Protein AF-A0A426UCF8-F1 (afdb_monomer_lite)

Sequence (235 aa):
MYRLAIMLLLLTLAACGGQTPTASSLSAANLPTVGELLLAGPSLGQVATVGYLFIDEHGAVLTDALHMRDPPQPLDDLGLWLGDAPTLSNSTAIERSGATQYVIVEARGRLEGPGNFGPAGRYRYRLVDAELFSRVPQTTTIAQLVAEPEAYEGHAIRVRGELMSNADSALLIERIGAGGVPANNARQLKFATPPRDAATIPGMQSSADGRVMYGSVEVVGLWRDGRLYPLALIF

Organism: NCBI:txid2491704

Secondary structure (DSSP, 8-state):
---------------------------GGGPPBHHHHHHT-PPSEEEEEEEEEEEETTEEEEES-EE-SSS-EESSS-EEEEES-----TT---EEETTEEEEEEEEEEEEE-SS-BSGGG-BSEEEEEEEEEE-PPEEE-HHHHHH-GGGGTT-EEEEEEEEEE-SS-EEEES-EETTTEEPTT--EEEESS--TTGGGSTT-EE-TTS--EEEEEEEEEEEETTEEEEEEEE-

Radius of gyration: 24.22 Å; chains: 1; bounding box: 42×83×76 Å

Structure (mmCIF, N/CA/C/O backbone):
data_AF-A0A426UCF8-F1
#
_entry.id   AF-A0A426UCF8-F1
#
loop_
_atom_site.group_PDB
_atom_site.id
_atom_site.type_symbol
_atom_site.label_atom_id
_atom_site.label_alt_id
_atom_site.label_comp_id
_atom_site.label_asym_id
_atom_site.label_entity_id
_atom_site.label_seq_id
_atom_site.pdbx_PDB_ins_code
_atom_site.Cartn_x
_atom_site.Cartn_y
_atom_site.Cartn_z
_atom_site.occupancy
_atom_site.B_iso_or_equiv
_atom_site.auth_seq_id
_atom_site.auth_comp_id
_atom_site.auth_asym_id
_atom_site.auth_atom_id
_atom_site.pdbx_PDB_model_num
ATOM 1 N N . MET A 1 1 ? 20.635 61.943 58.102 1.00 46.44 1 MET A N 1
ATOM 2 C CA . MET A 1 1 ? 21.432 61.592 56.903 1.00 46.44 1 MET A CA 1
ATOM 3 C C . MET A 1 1 ? 21.677 60.088 56.999 1.00 46.44 1 MET A C 1
ATOM 5 O O . MET A 1 1 ? 22.377 59.706 57.913 1.00 46.44 1 MET A O 1
ATOM 9 N N . TYR A 1 2 ? 21.043 59.148 56.302 1.00 41.72 2 TYR A N 1
ATOM 10 C CA . TYR A 1 2 ? 20.428 59.098 54.979 1.00 41.72 2 TYR A CA 1
ATOM 11 C C . TYR A 1 2 ? 19.124 58.273 55.040 1.00 41.72 2 TYR A C 1
ATOM 13 O O . TYR A 1 2 ? 19.146 57.069 55.268 1.00 41.72 2 TYR A O 1
ATOM 21 N N . ARG A 1 3 ? 17.986 58.938 54.814 1.00 45.53 3 ARG A N 1
ATOM 22 C CA . ARG A 1 3 ? 16.795 58.349 54.191 1.00 45.53 3 ARG A CA 1
ATOM 23 C C . ARG A 1 3 ? 16.992 58.546 52.686 1.00 45.53 3 ARG A C 1
ATOM 25 O O . ARG A 1 3 ? 16.770 59.666 52.253 1.00 45.53 3 ARG A O 1
ATOM 32 N N . LEU A 1 4 ? 17.480 57.556 51.937 1.00 50.91 4 LEU A N 1
ATOM 33 C CA . LEU A 1 4 ? 17.346 57.437 50.469 1.00 50.91 4 LEU A CA 1
ATOM 34 C C . LEU A 1 4 ? 18.185 56.238 49.987 1.00 50.91 4 LEU A C 1
ATOM 36 O O . LEU A 1 4 ? 19.375 56.380 49.746 1.00 50.91 4 LEU A O 1
ATOM 40 N N . ALA A 1 5 ? 17.580 55.055 49.909 1.00 50.47 5 ALA A N 1
ATOM 41 C CA . ALA A 1 5 ? 17.962 53.968 48.991 1.00 50.47 5 ALA A CA 1
ATOM 42 C C . ALA A 1 5 ? 16.901 52.852 49.081 1.00 50.47 5 ALA A C 1
ATOM 44 O O . ALA A 1 5 ? 17.194 51.671 49.227 1.00 50.47 5 ALA A O 1
ATOM 45 N N . ILE A 1 6 ? 15.633 53.269 49.081 1.00 51.81 6 ILE A N 1
ATOM 46 C CA . ILE A 1 6 ? 14.477 52.431 48.765 1.00 51.81 6 ILE A CA 1
ATOM 47 C C . ILE A 1 6 ? 14.309 52.509 47.241 1.00 51.81 6 ILE A C 1
ATOM 49 O O . ILE A 1 6 ? 14.510 53.580 46.674 1.00 51.81 6 ILE A O 1
ATOM 53 N N . MET A 1 7 ? 13.881 51.406 46.621 1.00 45.53 7 MET A N 1
ATOM 54 C CA . MET A 1 7 ? 13.392 51.310 45.234 1.00 45.53 7 MET A CA 1
ATOM 55 C C . MET A 1 7 ? 14.431 51.422 44.111 1.00 45.53 7 MET A C 1
ATOM 57 O O . MET A 1 7 ? 14.471 52.423 43.408 1.00 45.53 7 MET A O 1
ATOM 61 N N . LEU A 1 8 ? 15.154 50.331 43.834 1.00 47.88 8 LEU A N 1
ATOM 62 C CA . LEU A 1 8 ? 15.368 49.900 42.440 1.00 47.88 8 LEU A CA 1
ATOM 63 C C . LEU A 1 8 ? 15.809 48.425 42.350 1.00 47.88 8 LEU A C 1
ATOM 65 O O . LEU A 1 8 ? 16.836 48.098 41.770 1.00 47.88 8 LEU A O 1
ATOM 69 N N . LEU A 1 9 ? 15.046 47.514 42.959 1.00 45.06 9 LEU A N 1
ATOM 70 C CA . LEU A 1 9 ? 15.209 46.073 42.714 1.00 45.06 9 LEU A CA 1
ATOM 71 C C . LEU A 1 9 ? 13.839 45.410 42.508 1.00 45.06 9 LEU A C 1
ATOM 73 O O . LEU A 1 9 ? 13.474 44.430 43.145 1.00 45.06 9 LEU A O 1
ATOM 77 N N . LEU A 1 10 ? 13.047 46.035 41.644 1.00 52.12 10 LEU A N 1
ATOM 78 C CA . LEU A 1 10 ? 11.809 45.527 41.067 1.00 52.12 10 LEU A CA 1
ATOM 79 C C . LEU A 1 10 ? 11.958 45.735 39.559 1.00 52.12 10 LEU A C 1
ATOM 81 O O . LEU A 1 10 ? 12.391 46.808 39.153 1.00 52.12 10 LEU A O 1
ATOM 85 N N . LEU A 1 11 ? 11.568 44.731 38.774 1.00 52.97 11 LEU A N 1
ATOM 86 C CA . LEU A 1 11 ? 11.663 44.631 37.309 1.00 52.97 11 LEU A CA 1
ATOM 87 C C . LEU A 1 11 ? 12.962 44.035 36.745 1.00 52.97 11 LEU A C 1
ATOM 89 O O . LEU A 1 11 ? 13.705 44.691 36.024 1.00 52.97 11 LEU A O 1
ATOM 93 N N . THR A 1 12 ? 13.126 42.722 36.892 1.00 53.66 12 THR A N 1
ATOM 94 C CA . THR A 1 12 ? 13.454 41.913 35.709 1.00 53.66 12 THR A CA 1
ATOM 95 C C . THR A 1 12 ? 12.427 40.796 35.581 1.00 53.66 12 THR A C 1
ATOM 97 O O . THR A 1 12 ? 12.096 40.084 36.525 1.00 53.66 12 THR A O 1
ATOM 100 N N . LEU A 1 13 ? 11.805 40.785 34.410 1.00 49.44 13 LEU A N 1
ATOM 101 C CA . LEU A 1 13 ? 10.558 40.127 34.091 1.00 49.44 13 LEU A CA 1
ATOM 102 C C . LEU A 1 13 ? 10.732 38.605 34.077 1.00 49.44 13 LEU A C 1
ATOM 104 O O . LEU A 1 13 ? 11.504 38.073 33.282 1.00 49.44 13 LEU A O 1
ATOM 108 N N . ALA A 1 14 ? 9.928 37.904 34.876 1.00 47.84 14 ALA A N 1
ATOM 109 C CA . ALA A 1 14 ? 9.570 36.518 34.612 1.00 47.84 14 ALA A CA 1
ATOM 110 C C . ALA A 1 14 ? 8.643 36.484 33.384 1.00 47.84 14 ALA A C 1
ATOM 112 O O . ALA A 1 14 ? 7.423 36.389 33.498 1.00 47.84 14 ALA A O 1
ATOM 113 N N . ALA A 1 15 ? 9.223 36.616 32.192 1.00 41.34 15 ALA A N 1
ATOM 114 C CA . ALA A 1 15 ? 8.550 36.259 30.954 1.00 41.34 15 ALA A CA 1
ATOM 115 C C . ALA A 1 15 ? 8.589 34.730 30.832 1.00 41.34 15 ALA A C 1
ATOM 117 O O . ALA A 1 15 ? 9.440 34.162 30.152 1.00 41.34 15 ALA A O 1
ATOM 118 N N . CYS A 1 16 ? 7.669 34.055 31.526 1.00 45.12 16 CYS A N 1
ATOM 119 C CA . CYS A 1 16 ? 7.288 32.690 31.185 1.00 45.12 16 CYS A CA 1
ATOM 120 C C . CYS A 1 16 ? 6.600 32.739 29.818 1.00 45.12 16 CYS A C 1
ATOM 122 O O . CYS A 1 16 ? 5.380 32.835 29.716 1.00 45.12 16 CYS A O 1
ATOM 124 N N . GLY A 1 17 ? 7.405 32.727 28.756 1.00 39.97 17 GLY A N 1
ATOM 125 C CA . GLY A 1 17 ? 6.940 32.389 27.425 1.00 39.97 17 GLY A CA 1
ATOM 126 C C . GLY A 1 17 ? 6.454 30.950 27.465 1.00 39.97 17 GLY A C 1
ATOM 127 O O . GLY A 1 17 ? 7.253 30.022 27.373 1.00 39.97 17 GLY A O 1
ATOM 128 N N . GLY A 1 18 ? 5.147 30.771 27.648 1.00 43.84 18 GLY A N 1
ATOM 129 C CA . GLY A 1 18 ? 4.475 29.525 27.325 1.00 43.84 18 GLY A CA 1
ATOM 130 C C . GLY A 1 18 ? 4.682 29.277 25.840 1.00 43.84 18 GLY A C 1
ATOM 131 O O . GLY A 1 18 ? 3.969 29.830 25.007 1.00 43.84 18 GLY A O 1
ATOM 132 N N . GLN A 1 19 ? 5.706 28.495 25.510 1.00 42.38 19 GLN A N 1
ATOM 133 C CA . GLN A 1 19 ? 5.825 27.866 24.208 1.00 42.38 19 GLN A CA 1
ATOM 134 C C . GLN A 1 19 ? 4.645 26.908 24.102 1.00 42.38 19 GLN A C 1
ATOM 136 O O . GLN A 1 19 ? 4.698 25.771 24.562 1.00 42.38 19 GLN A O 1
ATOM 141 N N . THR A 1 20 ? 3.543 27.403 23.544 1.00 48.31 20 THR A N 1
ATOM 142 C CA . THR A 1 20 ? 2.520 26.549 22.956 1.00 48.31 20 THR A CA 1
ATOM 143 C C . THR A 1 20 ? 3.270 25.626 22.001 1.00 48.31 20 THR A C 1
ATOM 145 O O . THR A 1 20 ? 3.932 26.149 21.099 1.00 48.31 20 THR A O 1
ATOM 148 N N . PRO A 1 21 ? 3.264 24.298 22.203 1.00 46.16 21 PRO A N 1
ATOM 149 C CA . PRO A 1 21 ? 3.897 23.401 21.259 1.00 46.16 21 PRO A CA 1
ATOM 150 C C . PRO A 1 21 ? 3.178 23.603 19.931 1.00 46.16 21 PRO A C 1
ATOM 152 O O . PRO A 1 21 ? 1.999 23.280 19.789 1.00 46.16 21 PRO A O 1
ATOM 155 N N . THR A 1 22 ? 3.868 24.220 18.977 1.00 39.59 22 THR A N 1
ATOM 156 C CA . THR A 1 22 ? 3.442 24.254 17.588 1.00 39.59 22 THR A CA 1
ATOM 157 C C . THR A 1 22 ? 3.300 22.799 17.184 1.00 39.59 22 THR A C 1
ATOM 159 O O . THR A 1 22 ? 4.290 22.066 17.143 1.00 39.59 22 THR A O 1
ATOM 162 N N . ALA A 1 23 ? 2.055 22.360 16.977 1.00 45.91 23 ALA A N 1
ATOM 163 C CA . ALA A 1 23 ? 1.769 21.066 16.388 1.00 45.91 23 ALA A CA 1
ATOM 164 C C . ALA A 1 23 ? 2.660 20.950 15.151 1.00 45.91 23 ALA A C 1
ATOM 166 O O . ALA A 1 23 ? 2.572 21.785 14.249 1.00 45.91 23 ALA A O 1
ATOM 167 N N . SER A 1 24 ? 3.592 19.995 15.166 1.00 39.94 24 SER A N 1
ATOM 168 C CA . SER A 1 24 ? 4.436 19.738 14.009 1.00 39.94 24 SER A CA 1
ATOM 169 C C . SER A 1 24 ? 3.499 19.401 12.863 1.00 39.94 24 SER A C 1
ATOM 171 O O . SER A 1 24 ? 2.856 18.353 12.867 1.00 39.94 24 SER A O 1
ATOM 173 N N . SER A 1 25 ? 3.361 20.328 11.920 1.00 40.16 25 SER A N 1
ATOM 174 C CA . SER A 1 25 ? 2.670 20.081 10.670 1.00 40.16 25 SER A CA 1
ATOM 175 C C . SER A 1 25 ? 3.501 19.043 9.930 1.00 40.16 25 SER A C 1
ATOM 177 O O . SER A 1 25 ? 4.496 19.382 9.286 1.00 40.16 25 SER A O 1
ATOM 179 N N . LEU A 1 26 ? 3.143 17.769 10.079 1.00 51.47 26 LEU A N 1
ATOM 180 C CA . LEU A 1 26 ? 3.619 16.731 9.181 1.00 51.47 26 LEU A CA 1
ATOM 181 C C . LEU A 1 26 ? 3.259 17.208 7.773 1.00 51.47 26 LEU A C 1
ATOM 183 O O . LEU A 1 26 ? 2.083 17.365 7.444 1.00 51.47 26 LEU A O 1
ATOM 187 N N . SER A 1 27 ? 4.277 17.533 6.974 1.00 53.31 27 SER A N 1
ATOM 188 C CA . SER A 1 27 ? 4.075 17.747 5.546 1.00 53.31 27 SER A CA 1
ATOM 189 C C . SER A 1 27 ? 3.406 16.492 4.998 1.00 53.31 27 SER A C 1
ATOM 191 O O . SER A 1 27 ? 3.818 15.383 5.342 1.00 53.31 27 SER A O 1
ATOM 193 N N . ALA A 1 28 ? 2.394 16.657 4.147 1.00 59.16 28 ALA A N 1
ATOM 194 C CA . ALA A 1 28 ? 1.673 15.540 3.540 1.00 59.16 28 ALA A CA 1
ATOM 195 C C . ALA A 1 28 ? 2.607 14.551 2.812 1.00 59.16 28 ALA A C 1
ATOM 197 O O . ALA A 1 28 ? 2.230 13.401 2.616 1.00 59.16 28 ALA A O 1
ATOM 198 N N . ALA A 1 29 ? 3.822 14.986 2.453 1.00 64.94 29 ALA A N 1
ATOM 199 C CA . ALA A 1 29 ? 4.844 14.147 1.839 1.00 64.94 29 ALA A CA 1
ATOM 200 C C . ALA A 1 29 ? 5.452 13.082 2.777 1.00 64.94 29 ALA A C 1
ATOM 202 O O . ALA A 1 29 ? 5.905 12.044 2.309 1.00 64.94 29 ALA A O 1
ATOM 203 N N . ASN A 1 30 ? 5.410 13.294 4.097 1.00 80.31 30 ASN A N 1
ATOM 204 C CA . ASN A 1 30 ? 6.157 12.488 5.073 1.00 80.31 30 ASN A CA 1
ATOM 205 C C . ASN A 1 30 ? 5.259 11.704 6.035 1.00 80.31 30 ASN A C 1
ATOM 207 O O . ASN A 1 30 ? 5.672 11.366 7.145 1.00 80.31 30 ASN A O 1
ATOM 211 N N . LEU A 1 31 ? 4.015 11.434 5.648 1.00 89.75 31 LEU A N 1
ATOM 212 C CA . LEU A 1 31 ? 3.119 10.658 6.497 1.00 89.75 31 LEU A CA 1
ATOM 213 C C . LEU A 1 31 ? 3.609 9.209 6.606 1.00 89.75 31 LEU A C 1
ATOM 215 O O . LEU A 1 31 ? 3.874 8.594 5.571 1.00 89.75 31 LEU A O 1
ATOM 219 N N . PRO A 1 32 ? 3.722 8.648 7.824 1.00 92.88 32 PRO A N 1
ATOM 220 C CA . PRO A 1 32 ? 4.115 7.258 7.998 1.00 92.88 32 PRO A CA 1
ATOM 221 C C . PRO A 1 32 ? 3.028 6.332 7.454 1.00 92.88 32 PRO A C 1
ATOM 223 O O . PRO A 1 32 ? 1.831 6.631 7.543 1.00 92.88 32 PRO A O 1
ATOM 226 N N . THR A 1 33 ? 3.437 5.175 6.950 1.00 93.69 33 THR A N 1
ATOM 227 C CA . THR A 1 33 ? 2.496 4.078 6.706 1.00 93.69 33 THR A CA 1
ATOM 228 C C . THR A 1 33 ? 1.908 3.563 8.024 1.00 93.69 33 THR A C 1
ATOM 230 O O . THR A 1 33 ? 2.461 3.810 9.103 1.00 93.69 33 THR A O 1
ATOM 233 N N . VAL A 1 34 ? 0.796 2.825 7.965 1.00 95.38 34 VAL A N 1
ATOM 234 C CA . VAL A 1 34 ? 0.210 2.194 9.163 1.00 95.38 34 VAL A CA 1
ATOM 235 C C . VAL A 1 34 ? 1.226 1.290 9.858 1.00 95.38 34 VAL A C 1
ATOM 237 O O . VAL A 1 34 ? 1.353 1.330 11.083 1.00 95.38 34 VAL A O 1
ATOM 240 N N . GLY A 1 35 ? 1.975 0.504 9.080 1.00 93.12 35 GLY A N 1
ATOM 241 C CA . GLY A 1 35 ? 2.987 -0.401 9.611 1.00 93.12 35 GLY A CA 1
ATOM 242 C C . GLY A 1 35 ? 4.087 0.357 10.348 1.00 93.12 35 GLY A C 1
ATOM 243 O O . GLY A 1 35 ? 4.404 0.026 11.489 1.00 93.12 35 GLY A O 1
ATOM 244 N N . GLU A 1 36 ? 4.616 1.423 9.745 1.00 93.56 36 GLU A N 1
ATOM 245 C CA . GLU A 1 36 ? 5.627 2.281 10.375 1.00 93.56 36 GLU A CA 1
ATOM 246 C C . GLU A 1 36 ? 5.124 2.920 11.670 1.00 93.56 36 GLU A C 1
ATOM 248 O O . GLU A 1 36 ? 5.823 2.877 12.683 1.00 93.56 36 GLU A O 1
ATOM 253 N N . LEU A 1 37 ? 3.905 3.470 11.660 1.00 95.12 37 LEU A N 1
ATOM 254 C CA . LEU A 1 37 ? 3.299 4.087 12.840 1.00 95.12 37 LEU A CA 1
ATOM 255 C C . LEU A 1 37 ? 3.193 3.085 13.998 1.00 95.12 37 LEU A C 1
ATOM 257 O O . LEU A 1 37 ? 3.549 3.405 15.132 1.00 95.12 37 LEU A O 1
ATOM 261 N N . LEU A 1 38 ? 2.700 1.877 13.721 1.00 95.06 38 LEU A N 1
ATOM 262 C CA . LEU A 1 38 ? 2.449 0.868 14.748 1.00 95.06 38 LEU A CA 1
ATOM 263 C C . LEU A 1 38 ? 3.737 0.208 15.260 1.00 95.06 38 LEU A C 1
ATOM 265 O O . LEU A 1 38 ? 3.859 -0.034 16.463 1.00 95.06 38 LEU A O 1
ATOM 269 N N . LEU A 1 39 ? 4.707 -0.053 14.381 1.00 93.00 39 LEU A N 1
ATOM 270 C CA . LEU A 1 39 ? 5.989 -0.663 14.752 1.00 93.00 39 LEU A CA 1
ATOM 271 C C . LEU A 1 39 ? 6.903 0.301 15.517 1.00 93.00 39 LEU A C 1
ATOM 273 O O . LEU A 1 39 ? 7.713 -0.150 16.326 1.00 93.00 39 LEU A O 1
ATOM 277 N N . ALA A 1 40 ? 6.752 1.613 15.319 1.00 92.38 40 ALA A N 1
ATOM 278 C CA . ALA A 1 40 ? 7.500 2.627 16.059 1.00 92.38 40 ALA A CA 1
ATOM 279 C C . ALA A 1 40 ? 7.066 2.775 17.533 1.00 92.38 40 ALA A C 1
ATOM 281 O O . ALA A 1 40 ? 7.719 3.498 18.284 1.00 92.38 40 ALA A O 1
ATOM 282 N N . GLY A 1 41 ? 5.989 2.105 17.963 1.00 89.50 41 GLY A N 1
ATOM 283 C CA . GLY A 1 41 ? 5.420 2.276 19.300 1.00 89.50 41 GLY A CA 1
ATOM 284 C C . GLY A 1 41 ? 4.664 3.603 19.402 1.00 89.50 41 GLY A C 1
ATOM 285 O O . GLY A 1 41 ? 5.202 4.579 19.924 1.00 89.50 41 GLY A O 1
ATOM 286 N N . PRO A 1 42 ? 3.425 3.673 18.889 1.00 89.50 42 PRO A N 1
ATOM 287 C CA . PRO A 1 42 ? 2.760 4.944 18.659 1.00 89.50 42 PRO A CA 1
ATOM 288 C C . PRO A 1 42 ? 2.341 5.632 19.963 1.00 89.50 42 PRO A C 1
ATOM 290 O O . PRO A 1 42 ? 1.839 5.000 20.897 1.00 89.50 42 PRO A O 1
ATOM 293 N N . SER A 1 43 ? 2.471 6.958 19.985 1.00 91.69 43 SER A N 1
ATOM 294 C CA . SER A 1 43 ? 1.849 7.805 21.003 1.00 91.69 43 SER A CA 1
ATOM 295 C C . SER A 1 43 ? 0.343 7.878 20.768 1.00 91.69 43 SER A C 1
ATOM 297 O O . SER A 1 43 ? -0.107 8.147 19.656 1.00 91.69 43 SER A O 1
ATOM 299 N N . LEU A 1 44 ? -0.444 7.661 21.822 1.00 94.81 44 LEU A N 1
ATOM 300 C CA . LEU A 1 44 ? -1.898 7.813 21.760 1.00 94.81 44 LEU A CA 1
ATOM 301 C C . LEU A 1 44 ? -2.288 9.281 21.545 1.00 94.81 44 LEU A C 1
ATOM 303 O O . LEU A 1 44 ? -1.564 10.190 21.955 1.00 94.81 44 LEU A O 1
ATOM 307 N N . GLY A 1 45 ? -3.464 9.509 20.963 1.0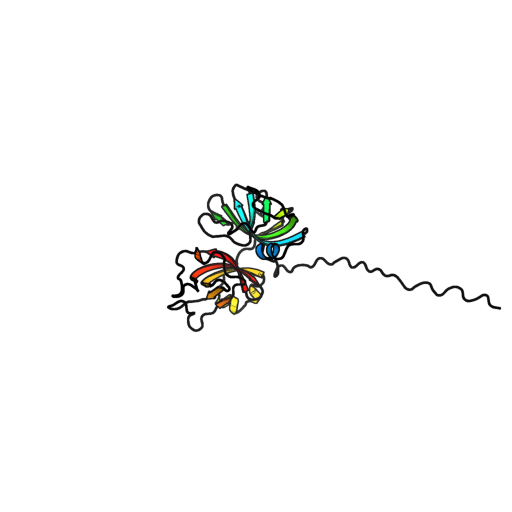0 94.88 45 GLY A N 1
ATOM 308 C CA . GLY A 1 45 ? -3.944 10.850 20.630 1.00 94.88 45 GLY A CA 1
ATOM 309 C C . GLY A 1 45 ? -3.996 11.089 19.125 1.00 94.88 45 GLY A C 1
ATOM 310 O O . GLY A 1 45 ? -4.217 10.161 18.360 1.00 94.88 45 GLY A O 1
ATOM 311 N N . GLN A 1 46 ? -3.865 12.344 18.698 1.00 96.25 46 GLN A N 1
ATOM 312 C CA . GLN A 1 46 ? -4.000 12.701 17.283 1.00 96.25 46 GLN A CA 1
ATOM 313 C C . GLN A 1 46 ? -2.836 12.150 16.454 1.00 96.25 46 GLN A C 1
ATOM 315 O O . GLN A 1 46 ? -1.673 12.407 16.767 1.00 96.25 46 GLN A O 1
ATOM 320 N N . VAL A 1 47 ? -3.161 11.423 15.386 1.00 96.38 47 VAL A N 1
ATOM 321 C CA . VAL A 1 47 ? -2.202 10.843 14.441 1.00 96.38 47 VAL A CA 1
ATOM 322 C C . VAL A 1 47 ? -2.644 11.084 13.001 1.00 96.38 47 VAL A C 1
ATOM 324 O O . VAL A 1 47 ? -3.823 11.305 12.719 1.00 96.38 47 VAL A O 1
ATOM 327 N N . ALA A 1 48 ? -1.681 11.006 12.086 1.00 95.25 48 ALA A N 1
ATOM 328 C CA . ALA A 1 48 ? -1.910 10.972 10.651 1.00 95.25 48 ALA A CA 1
ATOM 329 C C . ALA A 1 48 ? -1.064 9.850 10.037 1.00 95.25 48 ALA A C 1
ATOM 331 O O . ALA A 1 48 ? 0.086 9.653 10.434 1.00 95.25 48 ALA A O 1
ATOM 332 N N . THR A 1 49 ? -1.632 9.103 9.097 1.00 95.75 49 THR A N 1
ATOM 333 C CA . THR A 1 49 ? -0.976 7.952 8.465 1.00 95.75 49 THR A CA 1
ATOM 334 C C . THR A 1 49 ? -1.536 7.704 7.067 1.00 95.75 49 THR A C 1
ATOM 336 O O . THR A 1 49 ? -2.559 8.278 6.695 1.00 95.75 49 THR A O 1
ATOM 339 N N . VAL A 1 50 ? -0.869 6.862 6.283 1.00 95.25 50 VAL A N 1
ATOM 340 C CA . VAL A 1 50 ? -1.332 6.421 4.965 1.00 95.25 50 VAL A CA 1
ATOM 341 C C . VAL A 1 50 ? -1.380 4.896 4.922 1.00 95.25 50 VAL A C 1
ATOM 343 O O . VAL A 1 50 ? -0.515 4.217 5.473 1.00 95.25 50 VAL A O 1
ATOM 346 N N . GLY A 1 51 ? -2.393 4.348 4.265 1.00 95.38 51 GLY A N 1
ATOM 347 C CA . GLY A 1 51 ? -2.531 2.909 4.076 1.00 95.38 51 GLY A CA 1
ATOM 348 C C . GLY A 1 51 ? -3.732 2.567 3.208 1.00 95.38 51 GLY A C 1
ATOM 349 O O . GLY A 1 51 ? -4.433 3.453 2.713 1.00 95.38 51 GLY A O 1
ATOM 350 N N . TYR A 1 52 ? -3.984 1.276 3.038 1.00 95.88 52 TYR A N 1
ATOM 351 C CA . TYR A 1 52 ? -5.227 0.799 2.453 1.00 95.88 52 TYR A CA 1
ATOM 352 C C . TYR A 1 52 ? -6.342 0.834 3.488 1.00 95.88 52 TYR A C 1
ATOM 354 O O . TYR A 1 52 ? -6.261 0.180 4.526 1.00 95.88 52 TYR A O 1
ATOM 362 N N . LEU A 1 53 ? -7.413 1.556 3.175 1.00 96.62 53 LEU A N 1
ATOM 363 C CA . LEU A 1 53 ? -8.710 1.310 3.777 1.00 96.62 53 LEU A CA 1
ATOM 364 C C . LEU A 1 53 ? -9.267 0.039 3.144 1.00 96.62 53 LEU A C 1
ATOM 366 O O . LEU A 1 53 ? -9.434 -0.015 1.928 1.00 96.62 53 LEU A O 1
ATOM 370 N N . PHE A 1 54 ? -9.555 -0.953 3.970 1.00 96.75 54 PHE A N 1
ATOM 371 C CA . PHE A 1 54 ? -10.200 -2.202 3.601 1.00 96.75 54 PHE A CA 1
ATOM 372 C C . PHE A 1 54 ? -11.547 -2.282 4.311 1.00 96.75 54 PHE A C 1
ATOM 374 O O . PHE A 1 54 ? -11.617 -2.091 5.526 1.00 96.75 54 PHE A O 1
ATOM 381 N N . ILE A 1 55 ? -12.602 -2.552 3.550 1.00 95.50 55 ILE A N 1
ATOM 382 C CA . ILE A 1 55 ? -13.975 -2.644 4.040 1.00 95.50 55 ILE A CA 1
ATOM 383 C C . ILE A 1 55 ? -14.549 -3.989 3.609 1.00 95.50 55 ILE A C 1
ATOM 385 O O . ILE A 1 55 ? -14.516 -4.331 2.424 1.00 95.50 55 ILE A O 1
ATOM 389 N N . ASP A 1 56 ? -15.099 -4.726 4.565 1.00 94.25 56 ASP A N 1
ATOM 390 C CA . ASP A 1 56 ? -15.856 -5.953 4.338 1.00 94.25 56 ASP A CA 1
ATOM 391 C C . ASP A 1 56 ? -17.167 -5.949 5.146 1.00 94.25 56 ASP A C 1
ATOM 393 O O . ASP A 1 56 ? -17.602 -4.924 5.674 1.00 94.25 56 ASP A O 1
ATOM 397 N N . GLU A 1 57 ? -17.824 -7.105 5.223 1.00 92.31 57 GLU A N 1
ATOM 398 C CA . GLU A 1 57 ? -19.065 -7.294 5.983 1.00 92.31 57 GLU A CA 1
ATOM 399 C C . GLU A 1 57 ? -18.904 -7.139 7.504 1.00 92.31 57 GLU A C 1
ATOM 401 O O . GLU A 1 57 ? -19.894 -6.950 8.210 1.00 92.31 57 GLU A O 1
ATOM 406 N N . HIS A 1 58 ? -17.675 -7.206 8.017 1.00 93.25 58 HIS A N 1
ATOM 407 C CA . HIS A 1 58 ? -17.381 -7.096 9.438 1.00 93.25 58 HIS A CA 1
ATOM 408 C C . HIS A 1 58 ? -17.024 -5.669 9.862 1.00 93.25 58 HIS A C 1
ATOM 410 O O . HIS A 1 58 ? -17.072 -5.372 11.058 1.00 93.25 58 HIS A O 1
ATOM 416 N N . GLY A 1 59 ? -16.666 -4.800 8.912 1.00 94.88 59 GLY A N 1
ATOM 417 C CA . GLY A 1 59 ? -16.415 -3.375 9.115 1.00 94.88 59 GLY A CA 1
ATOM 418 C C . GLY A 1 59 ? -15.201 -2.880 8.332 1.00 94.88 59 GLY A C 1
ATOM 419 O O . GLY A 1 59 ? -14.889 -3.382 7.254 1.00 94.88 59 GLY A O 1
ATOM 420 N N . ALA A 1 60 ? -14.526 -1.862 8.864 1.00 96.75 60 ALA A N 1
ATOM 421 C CA . ALA A 1 60 ? -13.416 -1.187 8.207 1.00 96.75 60 ALA A CA 1
ATOM 422 C C . ALA A 1 60 ? -12.118 -1.244 9.021 1.00 96.75 60 ALA A C 1
ATOM 424 O O . ALA A 1 60 ? -12.085 -0.993 10.230 1.00 96.75 60 ALA A O 1
ATOM 425 N N . VAL A 1 61 ? -11.019 -1.507 8.319 1.00 97.50 61 VAL A N 1
ATOM 426 C CA . VAL A 1 61 ? -9.654 -1.485 8.849 1.00 97.50 61 VAL A CA 1
ATOM 427 C C . VAL A 1 61 ? -8.755 -0.672 7.925 1.00 97.50 61 VAL A C 1
ATOM 429 O O . VAL A 1 61 ? -8.874 -0.739 6.703 1.00 97.50 61 VAL A O 1
ATOM 432 N N . LEU A 1 62 ? -7.836 0.091 8.508 1.00 97.44 62 LEU A N 1
ATOM 433 C CA . LEU A 1 62 ? -6.729 0.707 7.793 1.00 97.44 62 LEU A CA 1
ATOM 434 C C . LEU A 1 62 ? -5.488 -0.161 7.993 1.00 97.44 62 LEU A C 1
ATOM 436 O O . LEU A 1 62 ? -5.062 -0.380 9.127 1.00 97.44 62 LEU A O 1
ATOM 440 N N . THR A 1 63 ? -4.917 -0.664 6.906 1.00 96.19 63 THR A N 1
ATOM 441 C CA . THR A 1 63 ? -3.757 -1.562 6.919 1.00 96.19 63 THR A CA 1
ATOM 442 C C . THR A 1 63 ? -2.639 -1.033 6.028 1.00 96.19 63 THR A C 1
ATOM 444 O O . THR A 1 63 ? -2.855 -0.210 5.140 1.00 96.19 63 THR A O 1
ATOM 447 N N . ASP A 1 64 ? -1.426 -1.498 6.298 1.00 92.06 64 ASP A N 1
ATOM 448 C CA . ASP A 1 64 ? -0.230 -1.195 5.518 1.00 92.06 64 ASP A CA 1
ATOM 449 C C . ASP A 1 64 ? -0.282 -1.855 4.136 1.00 92.06 64 ASP A C 1
ATOM 451 O O . ASP A 1 64 ? -0.012 -1.213 3.126 1.00 92.06 64 ASP A O 1
ATOM 455 N N . ALA A 1 65 ? -0.684 -3.129 4.083 1.00 92.31 65 ALA A N 1
ATOM 456 C CA . ALA A 1 65 ? -0.596 -3.914 2.865 1.00 92.31 65 ALA A CA 1
ATOM 457 C C . ALA A 1 65 ? -1.807 -4.817 2.629 1.00 92.31 65 ALA A C 1
ATOM 459 O O . ALA A 1 65 ? -2.366 -5.408 3.558 1.00 92.31 65 ALA A O 1
ATOM 460 N N . LEU A 1 66 ? -2.169 -4.959 1.354 1.00 93.94 66 LEU A N 1
ATOM 461 C CA . LEU A 1 66 ? -3.161 -5.924 0.892 1.00 93.94 66 LEU A CA 1
ATOM 462 C C . LEU A 1 66 ? -2.492 -7.025 0.078 1.00 93.94 66 LEU A C 1
ATOM 464 O O . LEU A 1 66 ? -1.691 -6.754 -0.817 1.00 93.94 66 LEU A O 1
ATOM 468 N N . HIS A 1 67 ? -2.907 -8.257 0.340 1.00 91.94 67 HIS A N 1
ATOM 469 C CA . HIS A 1 67 ? -2.661 -9.376 -0.548 1.00 91.94 67 HIS A CA 1
ATOM 470 C C . HIS A 1 67 ? -3.731 -9.383 -1.651 1.00 91.94 67 HIS A C 1
ATOM 472 O O . HIS A 1 67 ? -4.915 -9.617 -1.377 1.00 91.94 67 HIS A O 1
ATOM 478 N N . MET A 1 68 ? -3.321 -9.112 -2.893 1.00 90.06 68 MET A N 1
ATOM 479 C CA . MET A 1 68 ? -4.209 -8.941 -4.055 1.00 90.06 68 MET A CA 1
ATOM 480 C C . MET A 1 68 ? -4.622 -10.282 -4.682 1.00 90.06 68 MET A C 1
ATOM 482 O O . MET A 1 68 ? -4.394 -10.540 -5.860 1.00 90.06 68 MET A O 1
ATOM 486 N N . ARG A 1 69 ? -5.235 -11.154 -3.875 1.00 85.88 69 ARG A N 1
ATOM 487 C CA . ARG A 1 69 ? -5.971 -12.337 -4.358 1.00 85.88 69 ARG A CA 1
ATOM 488 C C . ARG A 1 69 ? -7.427 -11.977 -4.667 1.00 85.88 69 ARG A C 1
ATOM 490 O O . ARG A 1 69 ? -7.822 -10.833 -4.481 1.00 85.88 69 ARG A O 1
ATOM 497 N N . ASP A 1 70 ? -8.235 -12.945 -5.090 1.00 87.12 70 ASP A N 1
ATOM 498 C CA . ASP A 1 70 ? -9.671 -12.733 -5.298 1.00 87.12 70 ASP A CA 1
ATOM 499 C C . ASP A 1 70 ? -10.512 -13.430 -4.204 1.00 87.12 70 ASP A C 1
ATOM 501 O O . ASP A 1 70 ? -10.568 -14.666 -4.190 1.00 87.12 70 ASP A O 1
ATOM 505 N N . PRO A 1 71 ? -11.132 -12.691 -3.255 1.00 90.94 71 PRO A N 1
ATOM 506 C CA . PRO A 1 71 ? -11.070 -11.233 -3.064 1.00 90.94 71 PRO A CA 1
ATOM 507 C C . PRO A 1 71 ? -9.798 -10.777 -2.312 1.00 90.94 71 PRO A C 1
ATOM 509 O O . PRO A 1 71 ? -9.228 -11.575 -1.554 1.00 90.94 71 PRO A O 1
ATOM 512 N N . PRO A 1 72 ? -9.372 -9.500 -2.444 1.00 92.38 72 PRO A N 1
ATOM 513 C CA . PRO A 1 72 ? -8.210 -8.973 -1.726 1.00 92.38 72 PRO A CA 1
ATOM 514 C C . PRO A 1 72 ? -8.394 -9.060 -0.216 1.00 92.38 72 PRO A C 1
ATOM 516 O O . PRO A 1 72 ? -9.525 -9.051 0.267 1.00 92.38 72 PRO A O 1
ATOM 519 N N . GLN A 1 73 ? -7.300 -9.143 0.545 1.00 93.56 73 GLN A N 1
ATOM 520 C CA . GLN A 1 73 ? -7.358 -9.205 2.012 1.00 93.56 73 GLN A CA 1
ATOM 521 C C . GLN A 1 73 ? -6.180 -8.483 2.670 1.00 93.56 73 GLN A C 1
ATOM 523 O O . GLN A 1 73 ? -5.101 -8.444 2.077 1.00 93.56 73 GLN A O 1
ATOM 528 N N . PRO A 1 74 ? -6.344 -7.957 3.901 1.00 94.00 74 PRO A N 1
ATOM 529 C CA . PRO A 1 74 ? -5.225 -7.474 4.699 1.00 94.00 74 PRO A CA 1
ATOM 530 C C . PRO A 1 74 ? -4.154 -8.551 4.831 1.00 94.00 74 PRO A C 1
ATOM 532 O O . PRO A 1 74 ? -4.466 -9.710 5.119 1.00 94.00 74 PRO A O 1
ATOM 535 N N . LEU A 1 75 ? -2.903 -8.163 4.601 1.00 91.31 75 LEU A N 1
ATOM 536 C CA . LEU A 1 75 ? -1.784 -9.098 4.577 1.00 91.31 75 LEU A CA 1
ATOM 537 C C . LEU A 1 75 ? -1.497 -9.711 5.958 1.00 91.31 75 LEU A C 1
ATOM 539 O O . LEU A 1 75 ? -1.057 -10.854 6.058 1.00 91.31 75 LEU A O 1
ATOM 543 N N . ASP A 1 76 ? -1.764 -8.957 7.020 1.00 88.75 76 ASP A N 1
ATOM 544 C CA . ASP A 1 76 ? -1.577 -9.364 8.406 1.00 88.75 76 ASP A CA 1
ATOM 545 C C . ASP A 1 76 ? -2.549 -8.611 9.335 1.00 88.75 76 ASP A C 1
ATOM 547 O O . ASP A 1 76 ? -3.470 -7.916 8.896 1.00 88.75 76 ASP A O 1
ATOM 551 N N . ASP A 1 77 ? -2.369 -8.799 10.641 1.00 89.56 77 ASP A N 1
ATOM 552 C CA . ASP A 1 77 ? -3.198 -8.205 11.696 1.00 89.56 77 ASP A CA 1
ATOM 553 C C . ASP A 1 77 ? -2.690 -6.810 12.111 1.00 89.56 77 ASP A C 1
ATOM 555 O O . ASP A 1 77 ? -3.225 -6.191 13.037 1.00 89.56 77 ASP A O 1
ATOM 559 N N . LEU A 1 78 ? -1.645 -6.296 11.448 1.00 92.56 78 LEU A N 1
ATOM 560 C CA . LEU A 1 78 ? -1.068 -4.987 11.720 1.00 92.56 78 LEU A CA 1
ATOM 561 C C . LEU A 1 78 ? -1.919 -3.908 11.038 1.00 92.56 78 LEU A C 1
ATOM 563 O O . LEU A 1 78 ? -1.682 -3.491 9.903 1.00 92.56 78 LEU A O 1
ATOM 567 N N . GLY A 1 79 ? -2.943 -3.454 11.756 1.00 96.31 79 GLY A N 1
ATOM 568 C CA . GLY A 1 79 ? -3.880 -2.450 11.266 1.00 96.31 79 GLY A CA 1
ATOM 569 C C . GLY A 1 79 ? -4.526 -1.624 12.371 1.00 96.31 79 GLY A C 1
ATOM 570 O O . GLY A 1 79 ? -4.437 -1.937 13.562 1.00 96.31 79 GLY A O 1
ATOM 571 N N . LEU A 1 80 ? -5.191 -0.552 11.951 1.00 97.62 80 LEU A N 1
ATOM 572 C CA . LEU A 1 80 ? -6.042 0.286 12.786 1.00 97.62 80 LEU A CA 1
ATOM 573 C C . LEU A 1 80 ? -7.495 -0.073 12.508 1.00 97.62 80 LEU A C 1
ATOM 575 O O . LEU A 1 80 ? -7.948 0.041 11.373 1.00 97.62 80 LEU A O 1
ATOM 579 N N . TRP A 1 81 ? -8.237 -0.478 13.532 1.00 97.81 81 TRP A N 1
ATOM 580 C CA . TRP A 1 81 ? -9.679 -0.685 13.411 1.00 97.81 81 TRP A CA 1
ATOM 581 C C . TRP A 1 81 ? -10.427 0.652 13.311 1.00 97.81 81 TRP A C 1
ATOM 583 O O . TRP A 1 81 ? -10.114 1.573 14.066 1.00 97.81 81 TRP A O 1
ATOM 593 N N . LEU A 1 82 ? -11.423 0.758 12.426 1.00 97.44 82 LEU A N 1
ATOM 594 C CA . LEU A 1 82 ? -12.248 1.967 12.255 1.00 97.44 82 LEU A CA 1
ATOM 595 C C . LEU A 1 82 ? -13.705 1.760 12.693 1.00 97.44 82 LEU A C 1
ATOM 597 O O . LEU A 1 82 ? -14.420 2.737 12.894 1.00 97.44 82 LEU A O 1
ATOM 601 N N . GLY A 1 83 ? -14.135 0.514 12.913 1.00 94.69 83 GLY A N 1
ATOM 602 C CA . GLY A 1 83 ? -15.535 0.211 13.206 1.00 94.69 83 GLY A CA 1
ATOM 603 C C . GLY A 1 83 ? -16.327 0.024 11.926 1.00 94.69 83 GLY A C 1
ATOM 604 O O . GLY A 1 83 ? -15.898 -0.707 11.035 1.00 94.69 83 GLY A O 1
ATOM 605 N N . ASP A 1 84 ? -17.482 0.674 11.851 1.00 89.56 84 ASP A N 1
ATOM 606 C CA . ASP A 1 84 ? -18.306 0.668 10.649 1.00 89.56 84 ASP A CA 1
ATOM 607 C C . ASP A 1 84 ? -17.597 1.370 9.486 1.00 89.56 84 ASP A C 1
ATOM 609 O O . ASP A 1 84 ? -16.674 2.166 9.680 1.00 89.56 84 ASP A O 1
ATOM 613 N N . ALA A 1 85 ? -18.048 1.083 8.262 1.00 79.50 85 ALA A N 1
ATOM 614 C CA . ALA A 1 85 ? -17.520 1.708 7.059 1.00 79.50 85 ALA A CA 1
ATOM 615 C C . ALA A 1 85 ? -17.587 3.248 7.176 1.00 79.50 85 ALA A C 1
ATOM 617 O O . ALA A 1 85 ? -18.686 3.814 7.227 1.00 79.50 85 ALA A O 1
ATOM 618 N N . PRO A 1 86 ? -16.438 3.945 7.220 1.00 78.75 86 PRO A N 1
ATOM 619 C CA . PRO A 1 86 ? -16.420 5.393 7.334 1.00 78.75 86 PRO A CA 1
ATOM 620 C C . PRO A 1 86 ? -17.021 6.015 6.074 1.00 78.75 86 PRO A C 1
ATOM 622 O O . PRO A 1 86 ? -16.890 5.491 4.966 1.00 78.75 86 PRO A O 1
ATOM 625 N N . THR A 1 87 ? -17.686 7.158 6.232 1.00 76.06 87 THR A N 1
ATOM 626 C CA . THR A 1 87 ? -18.261 7.865 5.084 1.00 76.06 87 THR A CA 1
ATOM 627 C C . THR A 1 87 ? -17.134 8.451 4.237 1.00 76.06 87 THR A C 1
ATOM 629 O O . THR A 1 87 ? -16.450 9.381 4.655 1.00 76.06 87 THR A O 1
ATOM 632 N N . LEU A 1 88 ? -16.944 7.909 3.036 1.00 75.50 88 LEU A N 1
ATOM 633 C CA . LEU A 1 88 ? -16.061 8.483 2.026 1.00 75.50 88 LEU A CA 1
ATOM 634 C C . LEU A 1 88 ? -16.838 9.478 1.160 1.00 75.50 88 LEU A C 1
ATOM 636 O O . LEU A 1 88 ? -18.026 9.297 0.896 1.00 75.50 88 LEU A O 1
ATOM 640 N N . SER A 1 89 ? -16.155 10.506 0.657 1.00 75.00 89 SER A N 1
ATOM 641 C CA . SER A 1 89 ? -16.718 11.392 -0.365 1.00 75.00 89 SER A CA 1
ATOM 642 C C . SER A 1 89 ? -17.188 10.592 -1.585 1.00 75.00 89 SER A C 1
ATOM 644 O O . SER A 1 89 ? -16.479 9.705 -2.054 1.00 75.00 89 SER A O 1
ATOM 646 N N . ASN A 1 90 ? -18.341 10.952 -2.159 1.00 65.00 90 ASN A N 1
ATOM 647 C CA . ASN A 1 90 ? -18.918 10.261 -3.326 1.00 65.00 90 ASN A CA 1
ATOM 648 C C . ASN A 1 90 ? -18.001 10.240 -4.565 1.00 65.00 90 ASN A C 1
ATOM 650 O O . ASN A 1 90 ? -18.198 9.430 -5.464 1.00 65.00 90 ASN A O 1
ATOM 654 N N . SER A 1 91 ? -17.016 11.139 -4.634 1.00 70.44 91 SER A N 1
ATOM 655 C CA . SER A 1 91 ? -16.016 11.205 -5.705 1.00 70.44 91 SER A CA 1
ATOM 656 C C . SER A 1 91 ? -14.812 10.279 -5.493 1.00 70.44 91 SER A C 1
ATOM 658 O O . SER A 1 91 ? -13.930 10.235 -6.347 1.00 70.44 91 SER A O 1
ATOM 660 N N . THR A 1 92 ? -14.728 9.577 -4.361 1.00 79.75 92 THR A N 1
ATOM 661 C CA . THR A 1 92 ? -13.639 8.638 -4.076 1.00 79.75 92 THR A CA 1
ATOM 662 C C . THR A 1 92 ? -13.773 7.411 -4.970 1.00 79.75 92 THR A C 1
ATOM 664 O O . THR A 1 92 ? -14.748 6.664 -4.880 1.00 79.75 92 THR A O 1
ATOM 667 N N . ALA A 1 93 ? -12.778 7.189 -5.827 1.00 83.19 93 ALA A N 1
ATOM 668 C CA . ALA A 1 93 ? -12.679 5.979 -6.630 1.00 83.19 93 ALA A CA 1
ATOM 669 C C . ALA A 1 93 ? -12.263 4.804 -5.730 1.00 83.19 93 ALA A C 1
ATOM 671 O O . ALA A 1 93 ? -11.077 4.563 -5.521 1.00 83.19 93 ALA A O 1
ATOM 672 N N . ILE A 1 94 ? -13.253 4.116 -5.159 1.00 89.38 94 ILE A N 1
ATOM 673 C CA . ILE A 1 94 ? -13.051 2.900 -4.368 1.00 89.38 94 ILE A CA 1
ATOM 674 C C . ILE A 1 94 ? -13.078 1.668 -5.277 1.00 89.38 94 ILE A C 1
ATOM 676 O O . ILE A 1 94 ? -14.004 1.496 -6.075 1.00 89.38 94 ILE A O 1
ATOM 680 N N . GLU A 1 95 ? -12.065 0.812 -5.161 1.00 91.44 95 GLU A N 1
ATOM 681 C CA . GLU A 1 95 ? -12.030 -0.470 -5.862 1.00 91.44 95 GLU A CA 1
ATOM 682 C C . GLU A 1 95 ? -12.936 -1.478 -5.136 1.00 91.44 95 GLU A C 1
ATOM 684 O O . GLU A 1 95 ? -13.134 -1.399 -3.920 1.00 91.44 95 GLU A O 1
ATOM 689 N N . ARG A 1 96 ? -13.543 -2.406 -5.885 1.00 91.06 96 ARG A N 1
ATOM 690 C CA . ARG A 1 96 ? -14.483 -3.402 -5.351 1.00 91.06 96 ARG A CA 1
ATOM 691 C C . ARG A 1 96 ? -14.202 -4.778 -5.944 1.00 91.06 96 ARG A C 1
ATOM 693 O O . ARG A 1 96 ? -14.155 -4.900 -7.165 1.00 91.06 96 ARG A O 1
ATOM 700 N N . SER A 1 97 ? -14.106 -5.798 -5.092 1.00 90.56 97 SER A N 1
ATOM 701 C CA . SER A 1 97 ? -14.182 -7.209 -5.494 1.00 90.56 97 SER A CA 1
ATOM 702 C C . SER A 1 97 ? -15.152 -7.957 -4.580 1.00 90.56 97 SER A C 1
ATOM 704 O O . SER A 1 97 ? -14.946 -8.043 -3.370 1.00 90.56 97 SER A O 1
ATOM 706 N N . GLY A 1 98 ? -16.250 -8.466 -5.144 1.00 88.06 98 GLY A N 1
ATOM 707 C CA . GLY A 1 98 ? -17.328 -9.074 -4.364 1.00 88.06 98 GLY A CA 1
ATOM 708 C C . GLY A 1 98 ? -17.915 -8.104 -3.329 1.00 88.06 98 GLY A C 1
ATOM 709 O O . GLY A 1 98 ? -18.348 -7.005 -3.676 1.00 88.06 98 GLY A O 1
ATOM 710 N N . ALA A 1 99 ? -17.933 -8.520 -2.060 1.00 88.56 99 ALA A N 1
ATOM 711 C CA . ALA A 1 99 ? -18.363 -7.692 -0.927 1.00 88.56 99 ALA A CA 1
ATOM 712 C C . ALA A 1 99 ? -17.248 -6.783 -0.376 1.00 88.56 99 ALA A C 1
ATOM 714 O O . ALA A 1 99 ? -17.511 -5.912 0.450 1.00 88.56 99 ALA A O 1
ATOM 715 N N . THR A 1 100 ? -16.012 -6.976 -0.835 1.00 92.94 100 THR A N 1
ATOM 716 C CA . THR A 1 100 ? -14.841 -6.248 -0.362 1.00 92.94 100 THR A CA 1
ATOM 717 C C . THR A 1 100 ? -14.663 -4.953 -1.139 1.00 92.94 100 THR A C 1
ATOM 719 O O . THR A 1 100 ? -14.752 -4.924 -2.370 1.00 92.94 100 THR A O 1
ATOM 722 N N . GLN A 1 101 ? -14.353 -3.879 -0.419 1.00 94.19 101 GLN A N 1
ATOM 723 C CA . GLN A 1 101 ? -13.987 -2.592 -0.994 1.00 94.19 101 GLN A CA 1
ATOM 724 C C . GLN A 1 101 ? -12.634 -2.148 -0.450 1.00 94.19 101 GLN A C 1
ATOM 726 O O . GLN A 1 101 ? -12.343 -2.354 0.729 1.00 94.19 101 GLN A O 1
ATOM 731 N N . TYR A 1 102 ? -11.810 -1.530 -1.290 1.00 94.94 102 TYR A N 1
ATOM 732 C CA . TYR A 1 102 ? -10.510 -1.039 -0.854 1.00 94.94 102 TYR A CA 1
ATOM 733 C C . TYR A 1 102 ? -10.044 0.190 -1.629 1.00 94.94 102 TYR A C 1
ATOM 735 O O . TYR A 1 102 ? -10.386 0.399 -2.793 1.00 94.94 102 TYR A O 1
ATOM 743 N N . VAL A 1 103 ? -9.276 1.041 -0.952 1.00 94.81 103 VAL A N 1
ATOM 744 C CA . VAL A 1 103 ? -8.715 2.276 -1.513 1.00 94.81 103 VAL A CA 1
ATOM 745 C C . VAL A 1 103 ? -7.551 2.751 -0.650 1.00 94.81 103 VAL A C 1
ATOM 747 O O . VAL A 1 103 ? -7.560 2.556 0.563 1.00 94.81 103 VAL A O 1
ATOM 750 N N . ILE A 1 104 ? -6.546 3.387 -1.249 1.00 95.12 104 ILE A N 1
ATOM 751 C CA . ILE A 1 104 ? -5.469 4.021 -0.480 1.00 95.12 104 ILE A CA 1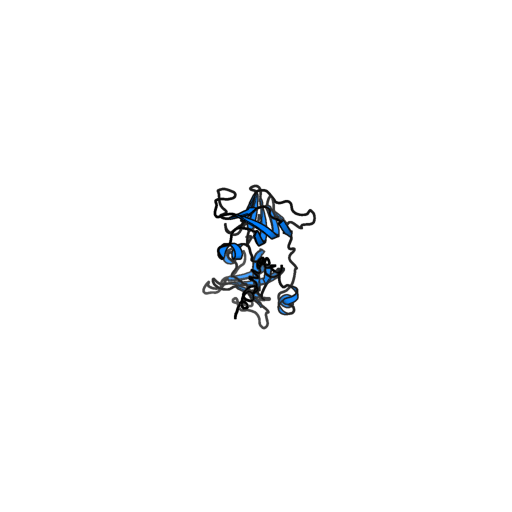
ATOM 752 C C . ILE A 1 104 ? -5.981 5.350 0.052 1.00 95.12 104 ILE A C 1
ATOM 754 O O . ILE A 1 104 ? -6.500 6.176 -0.704 1.00 95.12 104 ILE A O 1
ATOM 758 N N . VAL A 1 105 ? -5.810 5.575 1.346 1.00 94.75 105 VAL A N 1
ATOM 759 C CA . VAL A 1 105 ? -6.210 6.816 2.001 1.00 94.75 105 VAL A CA 1
ATOM 760 C C . VAL A 1 105 ? -5.079 7.347 2.860 1.00 94.75 105 VAL A C 1
ATOM 762 O O . VAL A 1 105 ? -4.320 6.596 3.468 1.00 94.75 105 VAL A O 1
ATOM 765 N N . GLU A 1 106 ? -4.998 8.666 2.941 1.00 94.44 106 GLU A N 1
ATOM 766 C CA . GLU A 1 106 ? -4.490 9.315 4.137 1.00 94.44 106 GLU A CA 1
ATOM 767 C C . GLU A 1 106 ? -5.609 9.320 5.179 1.00 94.44 106 GLU A C 1
ATOM 769 O O . GLU A 1 106 ? -6.738 9.706 4.879 1.00 94.44 106 GLU A O 1
ATOM 774 N N . ALA A 1 107 ? -5.286 8.909 6.398 1.00 95.06 107 ALA A N 1
ATOM 775 C CA . ALA A 1 107 ? -6.193 8.915 7.528 1.00 95.06 107 ALA A CA 1
ATOM 776 C C . ALA A 1 107 ? -5.651 9.826 8.626 1.00 95.06 107 ALA A C 1
ATOM 778 O O . ALA A 1 107 ? -4.471 9.752 8.982 1.00 95.06 107 ALA A O 1
ATOM 779 N N . ARG A 1 108 ? -6.525 10.657 9.188 1.00 95.75 108 ARG A N 1
ATOM 780 C CA . ARG A 1 108 ? -6.254 11.476 10.372 1.00 95.75 108 ARG A CA 1
ATOM 781 C C . ARG A 1 108 ? -7.300 11.180 11.422 1.00 95.75 108 ARG A C 1
ATOM 783 O O . ARG A 1 108 ? -8.458 10.980 11.083 1.00 95.75 108 ARG A O 1
ATOM 790 N N . GLY A 1 109 ? -6.911 11.152 12.683 1.00 95.38 109 GLY A N 1
ATOM 791 C CA . GLY A 1 109 ? -7.862 10.927 13.761 1.00 95.38 109 GLY A CA 1
ATOM 792 C C . GLY A 1 109 ? -7.168 10.637 15.074 1.00 95.38 109 GLY A C 1
ATOM 793 O O . GLY A 1 109 ? -5.947 10.752 15.205 1.00 95.38 109 GLY A O 1
ATOM 794 N N . ARG A 1 110 ? -7.957 10.226 16.061 1.00 97.25 110 ARG A N 1
ATOM 795 C CA . ARG A 1 110 ? -7.457 9.923 17.396 1.00 97.25 110 ARG A CA 1
ATOM 796 C C . ARG A 1 110 ? -7.167 8.431 17.523 1.00 97.25 110 ARG A C 1
ATOM 798 O O . ARG A 1 110 ? -8.063 7.595 17.450 1.00 97.25 110 ARG A O 1
ATOM 805 N N . LEU A 1 111 ? -5.899 8.102 17.722 1.00 98.12 111 LEU A N 1
ATOM 806 C CA . LEU A 1 111 ? -5.429 6.759 18.009 1.00 98.12 111 LEU A CA 1
ATOM 807 C C . LEU A 1 111 ? -5.750 6.379 19.456 1.00 98.12 111 LEU A C 1
ATOM 809 O O . LEU A 1 111 ? -5.361 7.078 20.397 1.00 98.12 111 LEU A O 1
ATOM 813 N N . GLU A 1 112 ? -6.402 5.233 19.624 1.00 97.75 112 GLU A N 1
ATOM 814 C CA . GLU A 1 112 ? -6.704 4.632 20.920 1.00 97.75 112 GLU A CA 1
ATOM 815 C C . GLU A 1 112 ? -6.179 3.192 20.998 1.00 97.75 112 GLU A C 1
ATOM 817 O O . GLU A 1 112 ? -6.106 2.473 19.999 1.00 97.75 112 GLU A O 1
ATOM 822 N N . GLY A 1 113 ? -5.828 2.762 22.210 1.00 95.75 113 GLY A N 1
ATOM 823 C CA . GLY A 1 113 ? -5.306 1.429 22.496 1.00 95.75 113 GLY A CA 1
ATOM 824 C C . GLY A 1 113 ? -4.179 1.468 23.534 1.00 95.75 113 GLY A C 1
ATOM 825 O O . GLY A 1 113 ? -3.931 2.513 24.130 1.00 95.75 113 GLY A O 1
ATOM 826 N N . PRO A 1 114 ? -3.478 0.349 23.760 1.00 95.69 114 PRO A N 1
ATOM 827 C CA . PRO A 1 114 ? -3.781 -0.971 23.214 1.00 95.69 114 PRO A CA 1
ATOM 828 C C . PRO A 1 114 ? -5.097 -1.554 23.770 1.00 95.69 114 PRO A C 1
ATOM 830 O O . PRO A 1 114 ? -5.437 -1.327 24.928 1.00 95.69 114 PRO A O 1
ATOM 833 N N 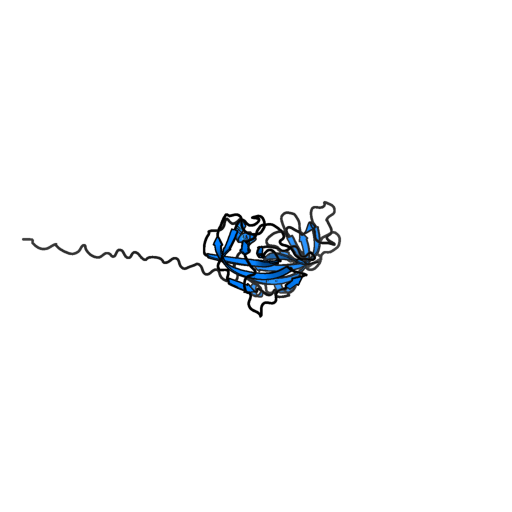. GLY A 1 115 ? -5.824 -2.317 22.955 1.00 95.75 115 GLY A N 1
ATOM 834 C CA . GLY A 1 115 ? -7.075 -3.000 23.303 1.00 95.75 115 GLY A CA 1
ATOM 835 C C . GLY A 1 115 ? -7.326 -4.224 22.414 1.00 95.75 115 GLY A C 1
ATOM 836 O O . GLY A 1 115 ? -6.406 -4.685 21.748 1.00 95.75 115 GLY A O 1
ATOM 837 N N . ASN A 1 116 ? -8.561 -4.733 22.406 1.00 96.62 116 ASN A N 1
ATOM 838 C CA . ASN A 1 116 ? -9.004 -5.841 21.548 1.00 96.62 116 ASN A CA 1
ATOM 839 C C . ASN A 1 116 ? -10.155 -5.342 20.664 1.00 96.62 116 ASN A C 1
ATOM 841 O O . ASN A 1 116 ? -11.323 -5.436 21.046 1.00 96.62 116 ASN A O 1
ATOM 845 N N . PHE A 1 117 ? -9.829 -4.741 19.524 1.00 96.94 117 PHE A N 1
ATOM 846 C CA . PHE A 1 117 ? -10.795 -4.108 18.627 1.00 96.94 117 PHE A CA 1
ATOM 847 C C . PHE A 1 117 ? -11.096 -4.971 17.398 1.00 96.94 117 PHE A C 1
ATOM 849 O O . PHE A 1 117 ? -10.286 -5.796 16.974 1.00 96.94 117 PHE A O 1
ATOM 856 N N . GLY A 1 118 ? -12.270 -4.737 16.810 1.00 95.25 118 GLY A N 1
ATOM 857 C CA . GLY A 1 118 ? -12.732 -5.429 15.612 1.00 95.25 118 GLY A CA 1
ATOM 858 C C . GLY A 1 118 ? -13.107 -6.900 15.830 1.00 95.25 118 GLY A C 1
ATOM 859 O O . GLY A 1 118 ? -13.227 -7.364 16.971 1.00 95.25 118 GLY A O 1
ATOM 860 N N . PRO A 1 119 ? -13.321 -7.642 14.733 1.00 93.44 119 PRO A N 1
ATOM 861 C CA . PRO A 1 119 ? -13.767 -9.030 14.771 1.00 93.44 119 PRO A CA 1
ATOM 862 C C . PRO A 1 119 ? -12.793 -9.902 15.558 1.00 93.44 119 PRO A C 1
ATOM 864 O O . PRO A 1 119 ? -11.583 -9.848 15.340 1.00 93.44 119 PRO A O 1
ATOM 867 N N . ALA A 1 120 ? -13.327 -10.677 16.505 1.00 93.44 120 ALA A N 1
ATOM 868 C CA . ALA A 1 120 ? -12.554 -11.526 17.416 1.00 93.44 120 ALA A CA 1
ATOM 869 C C . ALA A 1 120 ? -11.432 -10.803 18.201 1.00 93.44 120 ALA A C 1
ATOM 871 O O . ALA A 1 120 ? -10.548 -11.460 18.744 1.00 93.44 120 ALA A O 1
ATOM 872 N N . GLY A 1 121 ? -11.458 -9.466 18.291 1.00 94.88 121 GLY A N 1
ATOM 873 C CA . GLY A 1 121 ? -10.423 -8.688 18.975 1.00 94.88 121 GLY A CA 1
ATOM 874 C C . GLY A 1 121 ? -9.075 -8.649 18.249 1.00 94.88 121 GLY A C 1
ATOM 875 O O . GLY A 1 121 ? -8.054 -8.445 18.902 1.00 94.88 121 GLY A O 1
ATOM 876 N N . ARG A 1 122 ? -9.066 -8.858 16.925 1.00 94.81 122 ARG A N 1
ATOM 877 C CA . ARG A 1 122 ? -7.861 -8.962 16.082 1.00 94.81 122 ARG A CA 1
ATOM 878 C C . ARG A 1 122 ? -6.931 -7.746 16.162 1.00 94.81 122 ARG A C 1
ATOM 880 O O . ARG A 1 122 ? -5.716 -7.904 16.087 1.00 94.81 122 ARG A O 1
ATOM 887 N N . TYR A 1 123 ? -7.475 -6.538 16.311 1.00 96.62 123 TYR A N 1
ATOM 888 C CA . TYR A 1 123 ? -6.693 -5.305 16.202 1.00 96.62 123 TYR A CA 1
ATOM 889 C C . TYR A 1 123 ? -6.377 -4.695 17.562 1.00 96.62 123 TYR A C 1
ATOM 891 O O . TYR A 1 123 ? -7.265 -4.410 18.367 1.00 96.62 123 TYR A O 1
ATOM 899 N N . ARG A 1 124 ? -5.092 -4.408 17.787 1.00 96.88 124 ARG A N 1
ATOM 900 C CA . ARG A 1 124 ? -4.613 -3.816 19.042 1.00 96.88 124 ARG A CA 1
ATOM 901 C C . ARG A 1 124 ? -4.949 -2.331 19.181 1.00 96.88 124 ARG A C 1
ATOM 903 O O . ARG A 1 124 ? -5.059 -1.832 20.298 1.00 96.88 124 ARG A O 1
ATOM 910 N N . TYR A 1 125 ? -5.099 -1.627 18.065 1.00 97.88 125 TYR A N 1
ATOM 911 C CA . TYR A 1 125 ? -5.351 -0.190 18.029 1.00 97.88 125 TYR A CA 1
ATOM 912 C C . TYR A 1 125 ? -6.569 0.121 17.166 1.00 97.88 125 TYR A C 1
ATOM 914 O O . TYR A 1 125 ? -6.888 -0.609 16.225 1.00 97.88 125 TYR A O 1
ATOM 922 N N . ARG A 1 126 ? -7.236 1.230 17.479 1.00 97.56 126 ARG A N 1
ATOM 923 C CA . ARG A 1 126 ? -8.305 1.789 16.650 1.00 97.56 126 ARG A CA 1
ATOM 924 C C . ARG A 1 126 ? -8.061 3.262 16.368 1.00 97.56 126 ARG A C 1
ATOM 926 O O . ARG A 1 126 ? -7.453 3.954 17.186 1.00 97.56 126 ARG A O 1
ATOM 933 N N . LEU A 1 127 ? -8.566 3.726 15.235 1.00 97.69 127 LEU A N 1
ATOM 934 C CA . LEU A 1 127 ? -8.606 5.137 14.883 1.00 97.69 127 LEU A CA 1
ATOM 935 C C . LEU A 1 127 ? -10.053 5.612 15.009 1.00 97.69 127 LEU A C 1
ATOM 937 O O . LEU A 1 127 ? -10.922 5.151 14.274 1.00 97.69 127 LEU A O 1
ATOM 941 N N . VAL A 1 128 ? -10.313 6.499 15.966 1.00 95.88 128 VAL A N 1
ATOM 942 C CA . VAL A 1 128 ? -11.634 7.114 16.152 1.00 95.88 128 VAL A CA 1
ATOM 943 C C . VAL A 1 128 ? -11.646 8.520 15.570 1.00 95.88 128 VAL A C 1
ATOM 945 O O . VAL A 1 128 ? -10.591 9.144 15.422 1.00 95.88 128 VAL A O 1
ATOM 948 N N . ASP A 1 129 ? -12.845 9.013 15.256 1.00 93.88 129 ASP A N 1
ATOM 949 C CA . ASP A 1 129 ? -13.047 10.338 14.660 1.00 93.88 129 ASP A CA 1
ATOM 950 C C . ASP A 1 129 ? -12.224 10.500 13.363 1.00 93.88 129 ASP A C 1
ATOM 952 O O . ASP A 1 129 ? -11.561 11.511 13.145 1.00 93.88 129 ASP A O 1
ATOM 956 N N . ALA A 1 130 ? -12.197 9.440 12.543 1.00 94.19 130 ALA A N 1
ATOM 957 C CA . ALA A 1 130 ? -11.310 9.336 11.393 1.00 94.19 130 ALA A CA 1
ATOM 958 C C . ALA A 1 130 ? -11.781 10.199 10.211 1.00 94.19 130 ALA A C 1
ATOM 960 O O . ALA A 1 130 ? -12.870 10.005 9.670 1.00 94.19 130 ALA A O 1
ATOM 961 N N . GLU A 1 131 ? -10.909 11.091 9.756 1.00 93.50 131 GLU A N 1
ATOM 962 C CA . GLU A 1 131 ? -11.020 11.810 8.491 1.00 93.50 131 GLU A CA 1
ATOM 963 C C . GLU A 1 131 ? -10.174 11.103 7.433 1.00 93.50 131 GLU A C 1
ATOM 965 O O . GLU A 1 131 ? -8.974 10.883 7.631 1.00 93.50 131 GLU A O 1
ATOM 970 N N . LEU A 1 132 ? -10.795 10.746 6.306 1.00 93.19 132 LEU A N 1
ATOM 971 C CA . LEU A 1 132 ? -10.157 9.969 5.248 1.00 93.19 132 LEU A CA 1
ATOM 972 C C . LEU A 1 132 ? -10.068 10.761 3.944 1.00 93.19 132 LEU A C 1
ATOM 974 O O . LEU A 1 132 ? -11.070 11.253 3.423 1.00 93.19 132 LEU A O 1
ATOM 978 N N . PHE A 1 133 ? -8.867 10.809 3.379 1.00 91.56 133 PHE A N 1
ATOM 979 C CA . PHE A 1 133 ? -8.563 11.490 2.127 1.00 91.56 133 PHE A CA 1
ATOM 980 C C . PHE A 1 133 ? -8.034 10.473 1.120 1.00 91.56 133 PHE A C 1
ATOM 982 O O . PHE A 1 133 ? -6.950 9.918 1.295 1.00 91.56 133 PHE A O 1
ATOM 989 N N . SER A 1 134 ? -8.795 10.224 0.053 1.00 91.94 134 SER A N 1
ATOM 990 C CA . SER A 1 134 ? -8.397 9.285 -1.001 1.00 91.94 134 SER A CA 1
ATOM 991 C C . SER A 1 134 ? -7.074 9.693 -1.650 1.00 91.94 134 SER A C 1
ATOM 993 O O . SER A 1 134 ? -6.885 10.846 -2.040 1.00 91.94 134 SER A O 1
ATOM 995 N N . ARG A 1 135 ? -6.187 8.719 -1.848 1.00 91.19 135 ARG A N 1
ATOM 996 C CA . ARG A 1 135 ? -4.913 8.859 -2.557 1.00 91.19 135 ARG A CA 1
ATOM 997 C C . ARG A 1 135 ? -4.954 8.003 -3.816 1.00 91.19 135 ARG A C 1
ATOM 999 O O . ARG A 1 135 ? -4.741 6.799 -3.770 1.00 91.19 135 ARG A O 1
ATOM 1006 N N . VAL A 1 136 ? -5.261 8.631 -4.949 1.00 91.12 136 VAL A N 1
ATOM 1007 C CA . VAL A 1 136 ? -5.303 7.934 -6.242 1.00 91.12 136 VAL A CA 1
ATOM 1008 C C . VAL A 1 136 ? -3.870 7.677 -6.721 1.00 91.12 136 VAL A C 1
ATOM 1010 O O . VAL A 1 136 ? -3.116 8.645 -6.851 1.00 91.12 136 VAL A O 1
ATOM 1013 N N . PRO A 1 137 ? -3.478 6.419 -7.002 1.00 94.38 137 PRO A N 1
ATOM 1014 C CA . PRO A 1 137 ? -2.147 6.125 -7.515 1.00 94.38 137 PRO A CA 1
ATOM 1015 C C . PRO A 1 137 ? -1.895 6.775 -8.876 1.00 94.38 137 PRO A C 1
ATOM 1017 O O . PRO A 1 137 ? -2.661 6.583 -9.823 1.00 94.38 137 PRO A O 1
ATOM 1020 N N . GLN A 1 138 ? -0.781 7.488 -9.004 1.00 95.44 138 GLN A N 1
ATOM 1021 C CA . GLN A 1 138 ? -0.285 7.971 -10.287 1.00 95.44 138 GLN A CA 1
ATOM 1022 C C . GLN A 1 138 ? 0.424 6.832 -11.019 1.00 95.44 138 GLN A C 1
ATOM 1024 O O . GLN A 1 138 ? 1.395 6.265 -10.521 1.00 95.44 138 GLN A O 1
ATOM 1029 N N . THR A 1 139 ? -0.060 6.483 -12.211 1.00 97.12 139 THR A N 1
ATOM 1030 C CA . THR A 1 139 ? 0.613 5.477 -13.042 1.00 97.12 139 THR A CA 1
ATOM 1031 C C . THR A 1 139 ? 1.849 6.092 -13.686 1.00 97.12 139 THR A C 1
ATOM 1033 O O . THR A 1 139 ? 1.751 7.121 -14.351 1.00 97.12 139 THR A O 1
ATOM 1036 N N . THR A 1 140 ? 3.004 5.464 -13.491 1.00 97.56 140 THR A N 1
ATOM 1037 C CA . THR A 1 140 ? 4.297 5.948 -13.990 1.00 97.56 140 THR A CA 1
ATOM 1038 C C . THR A 1 140 ? 5.227 4.778 -14.327 1.00 97.56 140 THR A C 1
ATOM 1040 O O . THR A 1 140 ? 4.869 3.605 -14.195 1.00 97.56 140 THR A O 1
ATOM 1043 N N . THR A 1 141 ? 6.429 5.091 -14.799 1.00 97.56 141 THR A N 1
ATOM 1044 C CA . THR A 1 141 ? 7.473 4.122 -15.146 1.00 97.56 141 THR A CA 1
ATOM 1045 C C . THR A 1 141 ? 8.687 4.276 -14.237 1.00 97.56 141 THR A C 1
ATOM 1047 O O . THR A 1 141 ? 8.948 5.350 -13.696 1.00 97.56 141 THR A O 1
ATOM 1050 N N . ILE A 1 142 ? 9.490 3.215 -14.122 1.00 97.88 142 ILE A N 1
ATOM 1051 C CA . ILE A 1 142 ? 10.780 3.272 -13.418 1.00 97.88 142 ILE A CA 1
ATOM 1052 C C . ILE A 1 142 ? 11.673 4.364 -14.026 1.00 97.88 142 ILE A C 1
ATOM 1054 O O . ILE A 1 142 ? 12.296 5.133 -13.296 1.00 97.88 142 ILE A O 1
ATOM 1058 N N . ALA A 1 143 ? 11.692 4.489 -15.357 1.00 96.62 143 ALA A N 1
ATOM 1059 C CA . ALA A 1 143 ? 12.450 5.525 -16.045 1.00 96.62 143 ALA A CA 1
ATOM 1060 C C . ALA A 1 143 ? 12.080 6.946 -15.597 1.00 96.62 143 ALA A C 1
ATOM 1062 O O . ALA A 1 143 ? 12.987 7.742 -15.347 1.00 96.62 143 ALA A O 1
ATOM 1063 N N . GLN A 1 144 ? 10.784 7.248 -15.487 1.00 96.62 144 GLN A N 1
ATOM 1064 C CA . GLN A 1 144 ? 10.285 8.561 -15.068 1.00 96.62 144 GLN A CA 1
ATOM 1065 C C . GLN A 1 144 ? 10.562 8.834 -13.590 1.00 96.62 144 GLN A C 1
ATOM 1067 O O . GLN A 1 144 ? 11.064 9.905 -13.273 1.00 96.62 144 GLN A O 1
ATOM 1072 N N . LEU A 1 145 ? 10.328 7.861 -12.703 1.00 96.19 145 LEU A N 1
ATOM 1073 C CA . LEU A 1 145 ? 10.624 8.008 -11.271 1.00 96.19 145 LEU A CA 1
ATOM 1074 C C . LEU A 1 145 ? 12.106 8.279 -11.001 1.00 96.19 145 LEU A C 1
ATOM 1076 O O . LEU A 1 145 ? 12.440 9.086 -10.144 1.00 96.19 145 LEU A O 1
ATOM 1080 N N . VAL A 1 146 ? 13.002 7.632 -11.750 1.00 96.00 146 VAL A N 1
ATOM 1081 C CA . VAL A 1 146 ? 14.448 7.876 -11.634 1.00 96.00 146 VAL A CA 1
ATOM 1082 C C . VAL A 1 146 ? 14.842 9.242 -12.203 1.00 96.00 146 VAL A C 1
ATOM 1084 O O . VAL A 1 146 ? 15.767 9.867 -11.691 1.00 96.00 146 VAL A O 1
ATOM 1087 N N . ALA A 1 147 ? 14.187 9.694 -13.274 1.00 96.56 147 ALA A N 1
ATOM 1088 C CA . ALA A 1 147 ? 14.507 10.969 -13.913 1.00 96.56 147 ALA A CA 1
ATOM 1089 C C . ALA A 1 147 ? 13.977 12.177 -13.124 1.00 96.56 147 ALA A C 1
ATOM 1091 O O . ALA A 1 147 ? 14.642 13.209 -13.070 1.00 96.56 147 ALA A O 1
ATOM 1092 N N . GLU A 1 148 ? 12.795 12.044 -12.523 1.00 96.19 148 GLU A N 1
ATOM 1093 C CA . GLU A 1 148 ? 12.043 13.134 -11.896 1.00 96.19 148 GLU A CA 1
ATOM 1094 C C . GLU A 1 148 ? 11.498 12.719 -10.512 1.00 96.19 148 GLU A C 1
ATOM 1096 O O . GLU A 1 148 ? 10.294 12.815 -10.275 1.00 96.19 148 GLU A O 1
ATOM 1101 N N . PRO A 1 149 ? 12.341 12.248 -9.572 1.00 94.25 149 PRO A N 1
ATOM 1102 C CA . PRO A 1 149 ? 11.868 11.672 -8.308 1.00 94.25 149 PRO A CA 1
ATOM 1103 C C . PRO A 1 149 ? 11.056 12.661 -7.465 1.00 94.25 149 PRO A C 1
ATOM 1105 O O . PRO A 1 149 ? 10.048 12.285 -6.873 1.00 94.25 149 PRO A O 1
ATOM 1108 N N . GLU A 1 150 ? 11.447 13.936 -7.470 1.00 93.69 150 GLU A N 1
ATOM 1109 C CA . GLU A 1 150 ? 10.785 15.006 -6.712 1.00 93.69 150 GLU A CA 1
ATOM 1110 C C . GLU A 1 150 ? 9.338 15.259 -7.167 1.00 93.69 150 GLU A C 1
ATOM 1112 O O . GLU A 1 150 ? 8.513 15.724 -6.384 1.00 93.69 150 GLU A O 1
ATOM 1117 N N . ALA A 1 151 ? 8.995 14.932 -8.420 1.00 94.06 151 ALA A N 1
ATOM 1118 C CA . ALA A 1 151 ? 7.637 15.102 -8.939 1.00 94.06 151 ALA A CA 1
ATOM 1119 C C . ALA A 1 151 ? 6.633 14.112 -8.321 1.00 94.06 151 ALA A C 1
ATOM 1121 O O . ALA A 1 151 ? 5.426 14.340 -8.395 1.00 94.06 151 ALA A O 1
ATOM 1122 N N . TYR A 1 152 ? 7.128 13.031 -7.709 1.00 94.62 152 TYR A N 1
ATOM 1123 C CA . TYR A 1 152 ? 6.319 11.960 -7.129 1.00 94.62 152 TYR A CA 1
ATOM 1124 C C . TYR A 1 152 ? 6.434 11.889 -5.603 1.00 94.62 152 TYR A C 1
ATOM 1126 O O . TYR A 1 152 ? 5.823 11.016 -4.990 1.00 94.62 152 TYR A O 1
ATOM 1134 N N . GLU A 1 153 ? 7.211 12.768 -4.968 1.00 94.00 153 GLU A N 1
ATOM 1135 C CA . GLU A 1 153 ? 7.470 12.697 -3.528 1.00 94.00 153 GLU A CA 1
ATOM 1136 C C . GLU A 1 153 ? 6.163 12.777 -2.721 1.00 94.00 153 GLU A C 1
ATOM 1138 O O . GLU 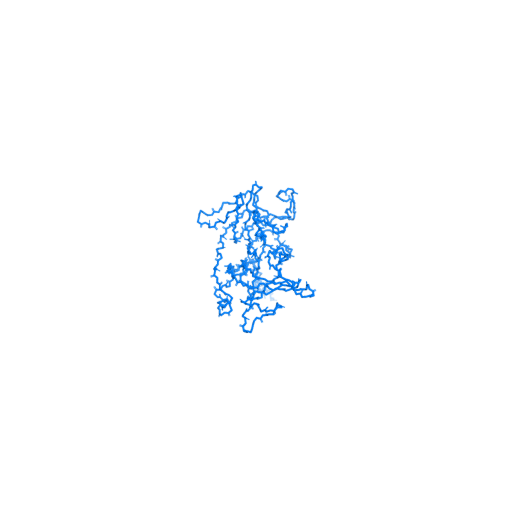A 1 153 ? 5.314 13.653 -2.927 1.00 94.00 153 GLU A O 1
ATOM 1143 N N . GLY A 1 154 ? 5.956 11.804 -1.834 1.00 91.12 154 GLY A N 1
ATOM 1144 C CA . GLY A 1 154 ? 4.742 11.664 -1.034 1.00 91.12 154 GLY A CA 1
ATOM 1145 C C . GLY A 1 154 ? 3.506 11.169 -1.788 1.00 91.12 154 GLY A C 1
ATOM 1146 O O . GLY A 1 154 ? 2.421 11.103 -1.203 1.00 91.12 154 GLY A O 1
ATOM 1147 N N . HIS A 1 155 ? 3.618 10.861 -3.081 1.00 93.38 155 HIS A N 1
ATOM 1148 C CA . HIS A 1 155 ? 2.488 10.413 -3.888 1.00 93.38 155 HIS A CA 1
ATOM 1149 C C . HIS A 1 155 ? 2.362 8.891 -3.854 1.00 93.38 155 HIS A C 1
ATOM 1151 O O . HIS A 1 155 ? 3.348 8.151 -3.823 1.00 93.38 155 HIS A O 1
ATOM 1157 N N . ALA A 1 156 ? 1.115 8.417 -3.906 1.00 94.62 156 ALA A N 1
ATOM 1158 C CA . ALA A 1 156 ? 0.852 7.035 -4.264 1.00 94.62 156 ALA A CA 1
ATOM 1159 C C . ALA A 1 156 ? 1.174 6.854 -5.751 1.00 94.62 156 ALA A C 1
ATOM 1161 O O . ALA A 1 156 ? 0.698 7.622 -6.590 1.00 94.62 156 ALA A O 1
ATOM 1162 N N . ILE A 1 157 ? 1.957 5.835 -6.075 1.00 96.62 157 ILE A N 1
ATOM 1163 C CA . ILE A 1 157 ? 2.358 5.496 -7.435 1.00 96.62 157 ILE A CA 1
ATOM 1164 C C . ILE A 1 157 ? 1.942 4.071 -7.778 1.00 96.62 157 ILE A C 1
ATOM 1166 O O . ILE A 1 157 ? 1.855 3.203 -6.909 1.00 96.62 157 ILE A O 1
ATOM 1170 N N . ARG A 1 158 ? 1.700 3.838 -9.066 1.00 97.50 158 ARG A N 1
ATOM 1171 C CA . ARG A 1 158 ? 1.506 2.519 -9.668 1.00 97.50 158 ARG A CA 1
ATOM 1172 C C . ARG A 1 158 ? 2.568 2.336 -10.743 1.00 97.50 158 ARG A C 1
ATOM 1174 O O . ARG A 1 158 ? 2.622 3.116 -11.694 1.00 97.50 158 ARG A O 1
ATOM 1181 N N . VAL A 1 159 ? 3.422 1.333 -10.585 1.00 97.94 159 VAL A N 1
ATOM 1182 C CA . VAL A 1 159 ? 4.578 1.107 -11.460 1.00 97.94 159 VAL A CA 1
ATOM 1183 C C . VAL A 1 159 ? 4.746 -0.380 -11.752 1.00 97.94 159 VAL A C 1
ATOM 1185 O O . VAL A 1 159 ? 4.640 -1.217 -10.861 1.00 97.94 159 VAL A O 1
ATOM 1188 N N . ARG A 1 160 ? 5.009 -0.716 -13.016 1.00 97.62 160 ARG A N 1
ATOM 1189 C CA . ARG A 1 160 ? 5.301 -2.089 -13.454 1.00 97.62 160 ARG A CA 1
ATOM 1190 C C . ARG A 1 160 ? 6.798 -2.327 -13.538 1.00 97.62 160 ARG A C 1
ATOM 1192 O O . ARG A 1 160 ? 7.544 -1.429 -13.932 1.00 97.62 160 ARG A O 1
ATOM 1199 N N . GLY A 1 161 ? 7.212 -3.548 -13.233 1.00 96.19 161 GLY A N 1
ATOM 1200 C CA . GLY A 1 161 ? 8.585 -3.992 -13.416 1.00 96.19 161 GLY A CA 1
ATOM 1201 C C . GLY A 1 161 ? 8.783 -5.442 -13.004 1.00 96.19 161 GLY A C 1
ATOM 1202 O O . GLY A 1 161 ? 7.839 -6.175 -12.731 1.00 96.19 161 GLY A O 1
ATOM 1203 N N . GLU A 1 162 ? 10.042 -5.833 -12.944 1.00 95.62 162 GLU A N 1
ATOM 1204 C CA . GLU A 1 162 ? 10.493 -7.119 -12.442 1.00 95.62 162 GLU A CA 1
ATOM 1205 C C . GLU A 1 162 ? 10.921 -6.950 -10.983 1.00 95.62 162 GLU A C 1
ATOM 1207 O O . GLU A 1 162 ? 11.883 -6.235 -10.683 1.00 95.62 162 GLU A O 1
ATOM 1212 N N . LEU A 1 163 ? 10.197 -7.581 -10.064 1.00 95.62 163 LEU A N 1
ATOM 1213 C CA . LEU A 1 163 ? 10.601 -7.667 -8.669 1.00 95.62 163 LEU A CA 1
ATOM 1214 C 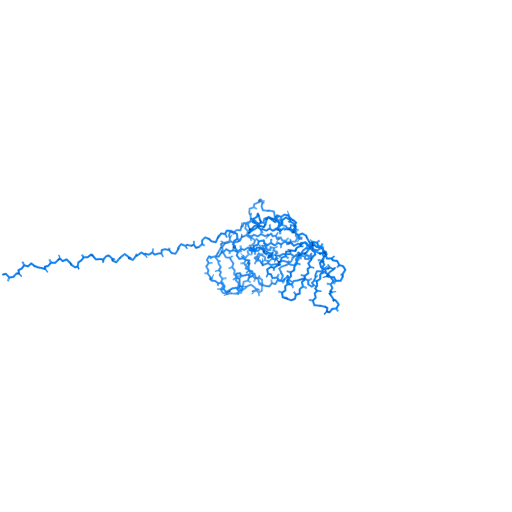C . LEU A 1 163 ? 11.823 -8.575 -8.567 1.00 95.62 163 LEU A C 1
ATOM 1216 O O . LEU A 1 163 ? 11.874 -9.638 -9.177 1.00 95.62 163 LEU A O 1
ATOM 1220 N N . MET A 1 164 ? 12.782 -8.175 -7.745 1.00 94.31 164 MET A N 1
ATOM 1221 C CA . MET A 1 164 ? 13.853 -9.025 -7.248 1.00 94.31 164 MET A CA 1
ATOM 1222 C C . MET A 1 164 ? 13.934 -8.831 -5.742 1.00 94.31 164 MET A C 1
ATOM 1224 O O . MET A 1 164 ? 14.197 -7.721 -5.284 1.00 94.31 164 MET A O 1
ATOM 1228 N N . SER A 1 165 ? 13.707 -9.887 -4.970 1.00 94.31 165 SER A N 1
ATOM 1229 C CA . SER A 1 165 ? 13.621 -9.810 -3.512 1.00 94.31 165 SER A CA 1
ATOM 1230 C C . SER A 1 165 ? 14.381 -10.941 -2.838 1.00 94.31 165 SER A C 1
ATOM 1232 O O . SER A 1 165 ? 14.403 -12.073 -3.315 1.00 94.31 165 SER A O 1
ATOM 1234 N N . ASN A 1 166 ? 14.958 -10.637 -1.684 1.00 92.31 166 ASN A N 1
ATOM 1235 C CA . ASN A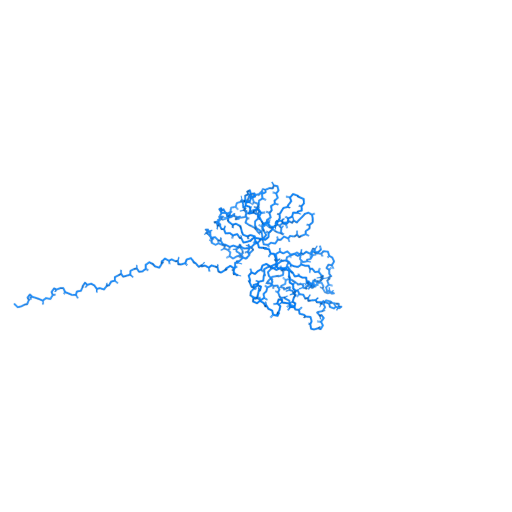 1 166 ? 15.405 -11.608 -0.691 1.00 92.31 166 ASN A CA 1
ATOM 1236 C C . ASN A 1 166 ? 14.802 -11.235 0.676 1.00 92.31 166 ASN A C 1
ATOM 1238 O O . ASN A 1 166 ? 13.884 -10.416 0.741 1.00 92.31 166 ASN A O 1
ATOM 1242 N N . ALA A 1 167 ? 15.296 -11.843 1.756 1.00 90.00 167 ALA A N 1
ATOM 1243 C CA . ALA A 1 167 ? 14.797 -11.589 3.109 1.00 90.00 167 ALA A CA 1
ATOM 1244 C C . ALA A 1 167 ? 15.044 -10.150 3.608 1.00 90.00 167 ALA A C 1
ATOM 1246 O O . ALA A 1 167 ? 14.284 -9.661 4.438 1.00 90.00 167 ALA A O 1
ATOM 1247 N N . ASP A 1 168 ? 16.074 -9.470 3.095 1.00 92.44 168 ASP A N 1
ATOM 1248 C CA . ASP A 1 168 ? 16.572 -8.202 3.647 1.00 92.44 168 ASP A CA 1
ATOM 1249 C C . ASP A 1 168 ? 16.346 -7.003 2.715 1.00 92.44 168 ASP A C 1
ATOM 1251 O O . ASP A 1 168 ? 16.312 -5.851 3.150 1.00 92.44 168 ASP A O 1
ATOM 1255 N N . SER A 1 169 ? 16.229 -7.241 1.408 1.00 94.50 169 SER A N 1
ATOM 1256 C CA . SER A 1 169 ? 16.089 -6.185 0.403 1.00 94.50 169 SER A CA 1
ATOM 1257 C C . SER A 1 169 ? 15.247 -6.611 -0.793 1.00 94.50 169 SER A C 1
ATOM 1259 O O . SER A 1 169 ? 15.185 -7.787 -1.152 1.00 94.50 169 SER A O 1
ATOM 1261 N N . ALA A 1 170 ? 14.638 -5.613 -1.433 1.00 96.06 170 ALA A N 1
ATOM 1262 C CA . ALA A 1 170 ? 13.941 -5.771 -2.695 1.00 96.06 170 ALA A CA 1
ATOM 1263 C C . ALA A 1 170 ? 14.248 -4.612 -3.651 1.00 96.06 170 ALA A C 1
ATOM 1265 O O . ALA A 1 170 ? 14.464 -3.467 -3.230 1.00 96.06 170 ALA A O 1
ATOM 1266 N N . LEU A 1 171 ? 14.241 -4.924 -4.944 1.00 96.50 171 LEU A N 1
ATOM 1267 C CA . LEU A 1 171 ? 14.395 -4.001 -6.061 1.00 96.50 171 LEU A CA 1
ATOM 1268 C C . LEU A 1 171 ? 13.255 -4.210 -7.058 1.00 96.50 171 LEU A C 1
ATOM 1270 O O . LEU A 1 171 ? 12.849 -5.344 -7.301 1.00 96.50 171 LEU A O 1
ATOM 1274 N N . LEU A 1 172 ? 12.774 -3.122 -7.655 1.00 97.50 172 LEU A N 1
ATOM 1275 C CA . LEU A 1 172 ? 11.917 -3.172 -8.837 1.00 97.50 172 LEU A CA 1
ATOM 1276 C C . LEU A 1 172 ? 12.755 -2.744 -10.036 1.00 97.50 172 LEU A C 1
ATOM 1278 O O . LEU A 1 172 ? 13.285 -1.634 -10.049 1.00 97.50 172 LEU A O 1
ATOM 1282 N N . ILE A 1 173 ? 12.908 -3.623 -11.015 1.00 96.81 173 ILE A N 1
ATOM 1283 C CA . ILE A 1 173 ? 13.860 -3.471 -12.116 1.00 96.81 173 ILE A CA 1
ATOM 1284 C C . ILE A 1 173 ? 13.084 -3.396 -13.429 1.00 96.81 173 ILE A C 1
ATOM 1286 O O . ILE A 1 173 ? 12.104 -4.105 -13.614 1.00 96.81 173 ILE A O 1
ATOM 1290 N N . GLU A 1 174 ? 13.516 -2.563 -14.375 1.00 95.25 174 GLU A N 1
ATOM 1291 C CA . GLU A 1 174 ? 12.840 -2.466 -15.683 1.00 95.25 174 GLU A CA 1
ATOM 1292 C C . GLU A 1 174 ? 12.829 -3.789 -16.447 1.00 95.25 174 GLU A C 1
ATOM 1294 O O . GLU A 1 174 ? 11.881 -4.089 -17.169 1.00 95.25 174 GLU A O 1
ATOM 1299 N N . ARG A 1 175 ? 13.916 -4.555 -16.326 1.00 92.44 175 ARG A N 1
ATOM 1300 C CA . ARG A 1 175 ? 14.086 -5.835 -17.002 1.00 92.44 175 ARG A CA 1
ATOM 1301 C C . ARG A 1 175 ? 15.140 -6.701 -16.325 1.00 92.44 175 ARG A C 1
ATOM 1303 O O . ARG A 1 175 ? 16.287 -6.278 -16.153 1.00 92.44 175 ARG A O 1
ATOM 1310 N N . ILE A 1 176 ? 14.774 -7.948 -16.059 1.00 86.81 176 ILE A N 1
ATOM 1311 C CA . ILE A 1 176 ? 15.674 -9.012 -15.619 1.00 86.81 176 ILE A CA 1
ATOM 1312 C C . ILE A 1 176 ? 16.008 -9.906 -16.823 1.00 86.81 176 ILE A C 1
ATOM 1314 O O . ILE A 1 176 ? 15.147 -10.248 -17.631 1.00 86.81 176 ILE A O 1
ATOM 1318 N N . GLY A 1 177 ? 17.292 -10.210 -16.994 1.00 78.25 177 GLY A N 1
ATOM 1319 C CA . GLY A 1 177 ? 17.807 -11.171 -17.963 1.00 78.25 177 GLY A CA 1
ATOM 1320 C C . GLY A 1 177 ? 17.854 -12.596 -17.402 1.00 78.25 177 GLY A C 1
ATOM 1321 O O . GLY A 1 177 ? 17.395 -12.876 -16.296 1.00 78.25 177 GLY A O 1
ATOM 1322 N N . ALA A 1 178 ? 18.434 -13.518 -18.171 1.00 74.94 178 ALA A N 1
ATOM 1323 C CA . ALA A 1 178 ? 18.520 -14.923 -17.777 1.00 74.94 178 ALA A CA 1
ATOM 1324 C C . ALA A 1 178 ? 19.215 -15.107 -16.412 1.00 74.94 178 ALA A C 1
ATOM 1326 O O . ALA A 1 178 ? 20.246 -14.492 -16.140 1.00 74.94 178 ALA A O 1
ATOM 1327 N N . GLY A 1 179 ? 18.653 -15.981 -15.570 1.00 70.56 179 GLY A N 1
ATOM 1328 C CA . GLY A 1 179 ? 19.221 -16.330 -14.264 1.00 70.56 179 GLY A CA 1
ATOM 1329 C C . GLY A 1 179 ? 18.984 -15.305 -13.152 1.00 70.56 179 GLY A C 1
ATOM 1330 O O . GLY A 1 179 ? 19.662 -15.377 -12.131 1.00 70.56 179 GLY A O 1
ATOM 1331 N N . GLY A 1 180 ? 18.055 -14.359 -13.329 1.00 74.56 180 GLY A N 1
ATOM 1332 C CA . GLY A 1 180 ? 17.735 -13.385 -12.284 1.00 74.56 180 GLY A CA 1
ATOM 1333 C C . GLY A 1 180 ? 18.743 -12.237 -12.195 1.00 74.56 180 GLY A C 1
ATOM 1334 O O . GLY A 1 180 ? 18.921 -11.669 -11.125 1.00 74.56 180 GLY A O 1
ATOM 1335 N N . VAL A 1 181 ? 19.440 -11.902 -13.286 1.00 83.44 181 VAL A N 1
ATOM 1336 C CA . VAL A 1 181 ? 20.422 -10.803 -13.320 1.00 83.44 181 VAL A CA 1
ATOM 1337 C C . VAL A 1 181 ? 19.813 -9.597 -14.040 1.00 83.44 181 VAL A C 1
ATOM 1339 O O . VAL A 1 181 ? 19.268 -9.783 -15.129 1.00 83.44 181 VAL A O 1
ATOM 1342 N N . PRO A 1 182 ? 19.897 -8.362 -13.508 1.00 87.06 182 PRO A N 1
ATOM 1343 C CA . PRO A 1 182 ? 19.402 -7.177 -14.209 1.00 87.06 182 PRO A CA 1
ATOM 1344 C C . PRO A 1 182 ? 20.023 -7.048 -15.605 1.00 87.06 182 PRO A C 1
ATOM 1346 O O . PRO A 1 182 ? 21.224 -7.261 -15.783 1.00 87.06 182 PRO A O 1
ATOM 1349 N N . ALA A 1 183 ? 19.219 -6.692 -16.608 1.00 88.62 183 ALA A N 1
ATOM 1350 C CA . ALA A 1 183 ? 19.751 -6.435 -17.943 1.00 88.62 183 ALA A CA 1
ATOM 1351 C C . ALA A 1 183 ? 20.712 -5.230 -17.927 1.00 88.62 183 ALA A C 1
ATOM 1353 O O . ALA A 1 183 ? 20.577 -4.324 -17.103 1.00 88.62 183 ALA A O 1
ATOM 1354 N N . ASN A 1 184 ? 21.653 -5.174 -18.877 1.00 85.88 184 ASN A N 1
ATOM 1355 C CA . ASN A 1 184 ? 22.553 -4.024 -19.004 1.00 85.88 184 ASN A CA 1
ATOM 1356 C C . ASN A 1 184 ? 21.757 -2.713 -19.088 1.00 85.88 184 ASN A C 1
ATOM 1358 O O . ASN A 1 184 ? 20.831 -2.597 -19.895 1.00 85.88 184 ASN A O 1
ATOM 1362 N N . ASN A 1 185 ? 22.157 -1.733 -18.273 1.00 87.00 185 ASN A N 1
ATOM 1363 C CA . ASN A 1 185 ? 21.521 -0.418 -18.141 1.00 87.00 185 ASN A CA 1
ATOM 1364 C C . ASN A 1 185 ? 20.053 -0.444 -17.677 1.00 87.00 185 ASN A C 1
ATOM 1366 O O . ASN A 1 185 ? 19.371 0.570 -17.819 1.00 87.00 185 ASN A O 1
ATOM 1370 N N . ALA A 1 186 ? 19.554 -1.564 -17.140 1.00 93.25 186 ALA A N 1
ATOM 1371 C CA . ALA A 1 186 ? 18.227 -1.598 -16.537 1.00 93.25 186 ALA A CA 1
ATOM 1372 C C . ALA A 1 186 ? 18.196 -0.658 -15.331 1.00 93.25 186 ALA A C 1
ATOM 1374 O O . ALA A 1 186 ? 19.023 -0.767 -14.419 1.00 93.25 186 ALA A O 1
ATOM 1375 N N . ARG A 1 187 ? 17.242 0.271 -15.328 1.00 95.81 187 ARG A N 1
ATOM 1376 C CA . ARG A 1 187 ? 17.014 1.121 -14.162 1.00 95.81 187 ARG A CA 1
ATOM 1377 C C . ARG A 1 187 ? 16.331 0.307 -13.074 1.00 95.81 187 ARG A C 1
ATOM 1379 O O . ARG A 1 187 ? 15.643 -0.681 -13.344 1.00 95.81 187 ARG A O 1
ATOM 1386 N N . GLN A 1 188 ? 16.525 0.749 -11.840 1.00 95.75 188 GLN A N 1
ATOM 1387 C CA . GLN A 1 188 ? 15.993 0.079 -10.666 1.00 95.75 188 GLN A CA 1
ATOM 1388 C C . GLN A 1 188 ? 15.468 1.089 -9.652 1.00 95.75 188 GLN A C 1
ATOM 1390 O O . GLN A 1 188 ? 16.048 2.161 -9.472 1.00 95.75 188 GLN A O 1
ATOM 1395 N N . LEU A 1 189 ? 14.405 0.704 -8.957 1.00 97.12 189 LEU A N 1
ATOM 1396 C CA . LEU A 1 189 ? 13.906 1.368 -7.762 1.00 97.12 189 LEU A CA 1
ATOM 1397 C C . LEU A 1 189 ? 14.205 0.485 -6.560 1.00 97.12 189 LEU A C 1
ATOM 1399 O O . LEU A 1 189 ? 14.061 -0.738 -6.621 1.00 97.12 189 LEU A O 1
ATOM 1403 N N . LYS A 1 190 ? 14.597 1.107 -5.453 1.00 97.00 190 LYS A N 1
ATOM 1404 C CA . LYS A 1 190 ? 14.782 0.403 -4.190 1.00 97.00 190 LYS A CA 1
ATOM 1405 C C . LYS A 1 190 ? 13.485 0.436 -3.394 1.00 97.00 190 LYS A C 1
ATOM 1407 O O . LYS A 1 190 ? 12.896 1.504 -3.224 1.00 97.00 190 LYS A O 1
ATOM 1412 N N . PHE A 1 191 ? 13.079 -0.710 -2.862 1.00 96.75 191 PHE A N 1
ATOM 1413 C CA . PHE A 1 191 ? 12.005 -0.735 -1.881 1.00 96.75 191 PHE A CA 1
ATOM 1414 C C . PHE A 1 191 ? 12.516 -0.290 -0.509 1.00 96.75 191 PHE A C 1
ATOM 1416 O O . PHE A 1 191 ? 13.666 -0.548 -0.140 1.00 96.75 191 PHE A O 1
ATOM 1423 N N . ALA A 1 192 ? 11.657 0.363 0.265 1.00 93.69 192 ALA A N 1
ATOM 1424 C CA . ALA A 1 192 ? 11.956 0.697 1.651 1.00 93.69 192 ALA A CA 1
ATOM 1425 C C . ALA A 1 192 ? 12.103 -0.557 2.522 1.00 93.69 192 ALA A C 1
ATOM 1427 O O . ALA A 1 192 ? 13.010 -0.623 3.352 1.00 93.69 192 ALA A O 1
ATOM 1428 N N . THR A 1 193 ? 11.257 -1.557 2.274 1.00 90.12 193 THR A N 1
ATOM 1429 C CA . THR A 1 193 ? 11.271 -2.880 2.902 1.00 90.12 193 THR A CA 1
ATOM 1430 C C . THR A 1 193 ? 10.936 -3.953 1.860 1.00 90.12 193 THR A C 1
ATOM 1432 O O . THR A 1 193 ? 10.212 -3.669 0.902 1.00 90.12 193 THR A O 1
ATOM 1435 N N . PRO A 1 194 ? 11.453 -5.186 2.004 1.00 91.69 194 PRO A N 1
ATOM 1436 C CA . PRO A 1 194 ? 11.028 -6.299 1.161 1.00 91.69 194 PRO A CA 1
ATOM 1437 C C . PRO A 1 194 ? 9.520 -6.549 1.303 1.00 91.69 194 PRO A C 1
ATOM 1439 O O . PRO A 1 194 ? 9.021 -6.569 2.433 1.00 91.69 194 PRO A O 1
ATOM 1442 N N . PRO A 1 195 ? 8.781 -6.766 0.200 1.00 89.19 195 PRO A N 1
ATOM 1443 C CA . PRO A 1 195 ? 7.378 -7.150 0.282 1.00 89.19 195 PRO A CA 1
ATOM 1444 C C . PRO A 1 195 ? 7.210 -8.482 1.022 1.00 89.19 195 PRO A C 1
ATOM 1446 O O . PRO A 1 195 ? 7.877 -9.468 0.701 1.00 89.19 195 PRO A O 1
ATOM 1449 N N . ARG A 1 196 ? 6.311 -8.518 2.014 1.00 85.88 196 ARG A N 1
ATOM 1450 C CA . ARG A 1 196 ? 6.158 -9.676 2.916 1.00 85.88 196 ARG A CA 1
ATOM 1451 C C . ARG A 1 196 ? 5.543 -10.900 2.221 1.00 85.88 196 ARG A C 1
ATOM 1453 O O . ARG A 1 196 ? 5.738 -12.018 2.683 1.00 85.88 196 ARG A O 1
ATOM 1460 N N . ASP A 1 197 ? 4.845 -10.704 1.105 1.00 86.62 197 ASP A N 1
ATOM 1461 C CA . ASP A 1 197 ? 4.148 -11.740 0.339 1.00 86.62 197 ASP A CA 1
ATOM 1462 C C . ASP A 1 197 ? 4.774 -12.035 -1.029 1.00 86.62 197 ASP A C 1
ATOM 1464 O O . ASP A 1 197 ? 4.182 -12.737 -1.840 1.00 86.62 197 ASP A O 1
ATOM 1468 N N . ALA A 1 198 ? 6.011 -11.593 -1.284 1.00 85.12 198 ALA A N 1
ATOM 1469 C CA . ALA A 1 198 ? 6.680 -11.837 -2.566 1.00 85.12 198 ALA A CA 1
ATOM 1470 C C . ALA A 1 198 ? 6.719 -13.328 -2.967 1.00 85.12 198 ALA A C 1
ATOM 1472 O O . ALA A 1 198 ? 6.660 -13.659 -4.148 1.00 85.12 198 ALA A O 1
ATOM 1473 N N . ALA A 1 199 ? 6.806 -14.237 -1.990 1.00 83.81 199 ALA A N 1
ATOM 1474 C CA . ALA A 1 199 ? 6.858 -15.680 -2.228 1.00 83.81 199 ALA A CA 1
ATOM 1475 C C . ALA A 1 199 ? 5.506 -16.308 -2.616 1.00 83.81 199 ALA A C 1
ATOM 1477 O O . ALA A 1 199 ? 5.485 -17.450 -3.070 1.00 83.81 199 ALA A O 1
ATOM 1478 N N . THR A 1 200 ? 4.387 -15.607 -2.421 1.00 85.50 200 THR A N 1
ATOM 1479 C CA . THR A 1 200 ? 3.042 -16.119 -2.736 1.00 85.50 200 THR A CA 1
ATOM 1480 C C . THR A 1 200 ? 2.547 -15.670 -4.109 1.00 85.50 200 THR A C 1
ATOM 1482 O O . THR A 1 200 ? 1.494 -16.126 -4.554 1.00 85.50 200 THR A O 1
ATOM 1485 N N . ILE A 1 201 ? 3.314 -14.820 -4.799 1.00 88.44 201 ILE A N 1
ATOM 1486 C CA . ILE A 1 201 ? 2.979 -14.298 -6.122 1.00 88.44 201 ILE A CA 1
ATOM 1487 C C . ILE A 1 201 ? 3.111 -15.415 -7.172 1.00 88.44 201 ILE A C 1
ATOM 1489 O O . ILE A 1 201 ? 4.191 -16.002 -7.325 1.00 88.44 201 ILE A O 1
ATOM 1493 N N . PRO A 1 202 ? 2.040 -15.714 -7.926 1.00 88.06 202 PRO A N 1
ATOM 1494 C CA . PRO A 1 202 ? 2.080 -16.654 -9.035 1.00 88.06 202 PRO A CA 1
ATOM 1495 C C . PRO A 1 202 ? 3.124 -16.259 -10.085 1.00 88.06 202 PRO A C 1
ATOM 1497 O O . PRO A 1 202 ? 3.235 -15.102 -10.471 1.00 88.06 202 PRO A O 1
ATOM 1500 N N . GLY A 1 203 ? 3.876 -17.240 -10.584 1.00 88.12 203 GLY A N 1
ATOM 1501 C CA . GLY A 1 203 ? 4.857 -17.025 -11.653 1.00 88.12 203 GLY A CA 1
ATOM 1502 C C . GLY A 1 203 ? 6.227 -16.523 -11.191 1.00 88.12 203 GLY A C 1
ATOM 1503 O O . GLY A 1 203 ? 7.131 -16.433 -12.021 1.00 88.12 203 GLY A O 1
ATOM 1504 N N . MET A 1 204 ? 6.422 -16.274 -9.892 1.00 91.00 204 MET A N 1
ATOM 1505 C CA . MET A 1 204 ? 7.750 -15.974 -9.358 1.00 91.00 204 MET A CA 1
ATOM 1506 C C . MET A 1 204 ? 8.705 -17.159 -9.527 1.00 91.00 204 MET A C 1
ATOM 1508 O O . MET A 1 204 ? 8.351 -18.322 -9.319 1.00 91.00 204 MET A O 1
ATOM 1512 N N . GLN A 1 205 ? 9.946 -16.842 -9.870 1.00 91.50 205 GLN A N 1
ATOM 1513 C CA . GLN A 1 205 ? 11.057 -17.772 -10.000 1.00 91.50 205 GLN A CA 1
ATOM 1514 C C . GLN A 1 205 ? 12.022 -17.601 -8.828 1.00 91.50 205 GLN A C 1
ATOM 1516 O O . GLN A 1 205 ? 12.100 -16.535 -8.217 1.00 91.50 205 GLN A O 1
ATOM 1521 N N . SER A 1 206 ? 12.790 -18.648 -8.536 1.00 89.31 206 SER A N 1
ATOM 1522 C CA . SER A 1 206 ? 13.863 -18.604 -7.542 1.00 89.31 206 SER A CA 1
ATOM 1523 C C . SER A 1 206 ? 15.226 -18.714 -8.219 1.00 89.31 206 SER A C 1
ATOM 1525 O O . SER A 1 206 ? 15.379 -19.389 -9.241 1.00 89.31 206 SER A O 1
ATOM 1527 N N . SER A 1 207 ? 16.240 -18.071 -7.644 1.00 87.31 207 SER A N 1
ATOM 1528 C CA . SER A 1 207 ? 17.639 -18.353 -7.966 1.00 87.31 207 SER A CA 1
ATOM 1529 C C . SER A 1 207 ? 17.983 -19.813 -7.650 1.00 87.31 207 SER A C 1
ATOM 1531 O O . SER A 1 207 ? 17.295 -20.478 -6.876 1.00 87.31 207 SER A O 1
ATOM 1533 N N . ALA A 1 208 ? 19.074 -20.324 -8.225 1.00 85.06 208 ALA A N 1
ATOM 1534 C CA . ALA A 1 208 ? 19.488 -21.718 -8.037 1.00 85.06 208 ALA A CA 1
ATOM 1535 C C . ALA A 1 208 ? 19.740 -22.100 -6.563 1.00 85.06 208 ALA A C 1
ATOM 1537 O O . ALA A 1 208 ? 19.573 -23.257 -6.191 1.00 85.06 208 ALA A O 1
ATOM 1538 N N . ASP A 1 209 ? 20.125 -21.135 -5.726 1.00 84.69 209 ASP A N 1
ATOM 1539 C CA . ASP A 1 209 ? 20.323 -21.299 -4.281 1.00 84.69 209 ASP A CA 1
ATOM 1540 C C . ASP A 1 209 ? 19.069 -20.972 -3.444 1.00 84.69 209 ASP A C 1
ATOM 1542 O O . ASP A 1 209 ? 19.118 -21.029 -2.216 1.00 84.69 209 ASP A O 1
ATOM 1546 N N . GLY A 1 210 ? 17.956 -20.608 -4.089 1.00 84.62 210 GLY A N 1
ATOM 1547 C CA . GLY A 1 210 ? 16.680 -20.278 -3.450 1.00 84.62 210 GLY A CA 1
ATOM 1548 C C . GLY A 1 210 ? 16.665 -18.965 -2.663 1.00 84.62 210 GLY A C 1
ATOM 1549 O O . GLY A 1 210 ? 15.678 -18.678 -1.991 1.00 84.62 210 GLY A O 1
ATOM 1550 N N . ARG A 1 211 ? 17.738 -18.165 -2.704 1.00 86.88 211 ARG A N 1
ATOM 1551 C CA . ARG A 1 211 ? 17.874 -16.957 -1.869 1.00 86.88 211 ARG A CA 1
ATOM 1552 C C . ARG A 1 211 ? 17.210 -15.719 -2.454 1.00 86.88 211 ARG A C 1
ATOM 1554 O O . ARG A 1 211 ? 16.943 -14.775 -1.710 1.00 86.88 211 ARG A O 1
ATOM 1561 N N . VAL A 1 212 ? 16.999 -15.700 -3.766 1.00 89.88 212 VAL A N 1
ATOM 1562 C CA . VAL A 1 212 ? 16.423 -14.569 -4.491 1.00 89.88 212 VAL A CA 1
ATOM 1563 C C . VAL A 1 212 ? 15.180 -15.035 -5.227 1.00 89.88 212 VAL A C 1
ATOM 1565 O O . VAL A 1 212 ? 15.237 -15.977 -6.014 1.00 89.88 212 VAL A O 1
ATOM 1568 N N . MET A 1 213 ? 14.072 -14.344 -4.986 1.00 91.81 213 MET A N 1
ATOM 1569 C CA . MET A 1 213 ? 12.826 -14.482 -5.730 1.00 91.81 213 MET A CA 1
ATOM 1570 C C . MET A 1 213 ? 12.745 -13.371 -6.766 1.00 91.81 213 MET A C 1
ATOM 1572 O O . MET A 1 213 ? 13.061 -12.220 -6.451 1.00 91.81 213 MET A O 1
ATOM 1576 N N . TYR A 1 214 ? 12.316 -13.688 -7.982 1.00 93.38 214 TYR A N 1
ATOM 1577 C CA . TYR A 1 214 ? 12.148 -12.687 -9.027 1.00 93.38 214 TYR A CA 1
ATOM 1578 C C . TYR A 1 214 ? 11.006 -12.996 -9.992 1.00 93.38 214 TYR A C 1
ATOM 1580 O O . TYR A 1 214 ? 10.662 -14.157 -10.202 1.00 93.38 214 TYR A O 1
ATOM 1588 N N . GLY A 1 215 ? 10.430 -11.951 -10.577 1.00 92.88 215 GLY A N 1
ATOM 1589 C CA . GLY A 1 215 ? 9.351 -12.064 -11.556 1.00 92.88 215 GLY A CA 1
ATOM 1590 C C . GLY A 1 215 ? 8.610 -10.750 -11.780 1.00 92.88 215 GLY A C 1
ATOM 1591 O O . GLY A 1 215 ? 8.794 -9.777 -11.043 1.00 92.88 215 GLY A O 1
ATOM 1592 N N . SER A 1 216 ? 7.769 -10.724 -12.810 1.00 94.06 216 SER A N 1
ATOM 1593 C CA . SER A 1 216 ? 7.002 -9.542 -13.192 1.00 94.06 216 SER A CA 1
ATOM 1594 C C . SER A 1 216 ? 5.914 -9.230 -12.166 1.00 94.06 216 SER A C 1
ATOM 1596 O O . SER A 1 216 ? 5.155 -10.111 -11.770 1.00 94.06 216 SER A O 1
ATOM 1598 N N . VAL A 1 217 ? 5.802 -7.961 -11.781 1.00 95.69 217 VAL A N 1
ATOM 1599 C CA . VAL A 1 217 ? 4.746 -7.457 -10.897 1.00 95.69 217 VAL A CA 1
ATOM 1600 C C . VAL A 1 217 ? 4.316 -6.054 -11.319 1.00 95.69 217 VAL A C 1
ATOM 1602 O O . VAL A 1 217 ? 5.076 -5.282 -11.918 1.00 95.69 217 VAL A O 1
ATOM 1605 N N . GLU A 1 218 ? 3.101 -5.678 -10.944 1.00 96.31 218 GLU A N 1
ATOM 1606 C CA . GLU A 1 218 ? 2.726 -4.277 -10.795 1.00 96.31 218 GLU A CA 1
ATOM 1607 C C . GLU A 1 218 ? 2.706 -3.928 -9.306 1.00 96.31 218 GLU A C 1
ATOM 1609 O O . GLU A 1 218 ? 2.135 -4.644 -8.488 1.00 96.31 218 GLU A O 1
ATOM 1614 N N . VAL A 1 219 ? 3.351 -2.826 -8.942 1.00 96.62 219 VAL A N 1
ATOM 1615 C CA . VAL A 1 219 ? 3.458 -2.377 -7.557 1.00 96.62 219 VAL A CA 1
ATOM 1616 C C . VAL A 1 219 ? 2.646 -1.116 -7.384 1.00 96.62 219 VAL A C 1
ATOM 1618 O O . VAL A 1 219 ? 2.804 -0.158 -8.146 1.00 96.62 219 VAL A O 1
ATOM 1621 N N . VAL A 1 220 ? 1.832 -1.097 -6.335 1.00 95.75 220 VAL A N 1
ATOM 1622 C CA . VAL A 1 220 ? 1.217 0.123 -5.828 1.00 95.75 220 VAL A CA 1
ATOM 1623 C C . VAL A 1 220 ? 1.846 0.455 -4.482 1.00 95.75 220 VAL A C 1
ATOM 1625 O O . VAL A 1 220 ? 1.916 -0.393 -3.591 1.00 95.75 220 VAL A O 1
ATOM 1628 N N . GLY A 1 221 ? 2.324 1.684 -4.326 1.00 95.06 221 GLY A N 1
ATOM 1629 C CA . GLY A 1 221 ? 3.035 2.088 -3.119 1.00 95.06 221 GLY A CA 1
ATOM 1630 C C . GLY A 1 221 ? 3.216 3.591 -2.990 1.00 95.06 221 GLY A C 1
ATOM 1631 O O . GLY A 1 221 ? 2.812 4.342 -3.873 1.00 95.06 221 GLY A O 1
ATOM 1632 N N . LEU A 1 222 ? 3.821 4.031 -1.890 1.00 95.25 222 LEU A N 1
ATOM 1633 C CA . LEU A 1 222 ? 4.189 5.434 -1.690 1.00 95.25 222 LEU A CA 1
ATOM 1634 C C . LEU A 1 222 ? 5.624 5.660 -2.148 1.00 95.25 222 LEU A C 1
ATOM 1636 O O . LEU A 1 222 ? 6.518 4.886 -1.797 1.00 95.25 222 LEU A O 1
ATOM 1640 N N . TRP A 1 223 ? 5.847 6.723 -2.911 1.00 95.81 223 TRP A N 1
ATOM 1641 C CA . TRP A 1 223 ? 7.191 7.189 -3.219 1.00 95.81 223 TRP A CA 1
ATOM 1642 C C . TRP A 1 223 ? 7.636 8.188 -2.154 1.00 95.81 223 TRP A C 1
ATOM 1644 O O . TRP A 1 223 ? 6.979 9.210 -1.960 1.00 95.81 223 TRP A O 1
ATOM 1654 N N . ARG A 1 224 ? 8.710 7.865 -1.429 1.00 94.06 224 ARG A N 1
ATOM 1655 C CA . ARG A 1 224 ? 9.262 8.738 -0.389 1.00 94.06 224 ARG A CA 1
ATOM 1656 C C . ARG A 1 224 ? 10.754 8.504 -0.205 1.00 94.06 224 ARG A C 1
ATOM 1658 O O . ARG A 1 224 ? 11.198 7.353 -0.200 1.00 94.06 224 ARG A O 1
ATOM 1665 N N . ASP A 1 225 ? 11.526 9.571 -0.041 1.00 91.62 225 ASP A N 1
ATOM 1666 C CA . ASP A 1 225 ? 12.977 9.533 0.195 1.00 91.62 225 ASP A CA 1
ATOM 1667 C C . ASP A 1 225 ? 13.739 8.688 -0.852 1.00 91.62 225 ASP A C 1
ATOM 1669 O O . ASP A 1 225 ? 14.664 7.926 -0.537 1.00 91.62 225 ASP A O 1
ATOM 1673 N N . GLY A 1 226 ? 13.312 8.766 -2.118 1.00 91.94 226 GLY A N 1
ATOM 1674 C CA . GLY A 1 226 ? 13.899 7.997 -3.221 1.00 91.94 226 GLY A CA 1
ATOM 1675 C C . GLY A 1 226 ? 13.651 6.482 -3.147 1.00 91.94 226 GLY A C 1
ATOM 1676 O O . GLY A 1 226 ? 14.383 5.702 -3.769 1.00 91.94 226 GLY A O 1
ATOM 1677 N N . ARG A 1 227 ? 12.670 6.045 -2.351 1.00 95.44 227 ARG A N 1
ATOM 1678 C CA . ARG A 1 227 ? 12.312 4.639 -2.144 1.00 95.44 227 ARG A CA 1
ATOM 1679 C C . ARG A 1 227 ? 10.827 4.405 -2.372 1.00 95.44 227 ARG A C 1
ATOM 1681 O O . ARG A 1 227 ? 9.986 5.264 -2.120 1.00 95.44 227 ARG A O 1
ATOM 1688 N N . LEU A 1 228 ? 10.517 3.184 -2.798 1.00 96.06 228 LEU A N 1
ATOM 1689 C CA . LEU A 1 228 ? 9.150 2.695 -2.911 1.00 96.06 228 LEU A CA 1
ATOM 1690 C C . LEU A 1 228 ? 8.741 1.962 -1.631 1.00 96.06 228 LEU A C 1
ATOM 1692 O O . LEU A 1 228 ? 9.334 0.945 -1.274 1.00 96.06 228 LEU A O 1
ATOM 1696 N N . TYR A 1 229 ? 7.717 2.462 -0.954 1.00 95.00 229 TYR A N 1
ATOM 1697 C CA . TYR A 1 229 ? 7.055 1.796 0.163 1.00 95.00 229 TYR A CA 1
ATOM 1698 C C . TYR A 1 229 ? 5.900 0.953 -0.387 1.00 95.00 229 TYR A C 1
ATOM 1700 O O . TYR A 1 229 ? 4.894 1.527 -0.811 1.00 95.00 229 TYR A O 1
ATOM 1708 N N . PRO A 1 230 ? 6.043 -0.382 -0.461 1.00 94.00 230 PRO A N 1
ATOM 1709 C CA . PRO A 1 230 ? 5.051 -1.227 -1.109 1.00 94.00 230 PRO A CA 1
ATOM 1710 C C . PRO A 1 230 ? 3.791 -1.327 -0.254 1.00 94.00 230 PRO A C 1
ATOM 1712 O O . PRO A 1 230 ? 3.867 -1.738 0.899 1.00 94.00 230 PRO A O 1
ATOM 1715 N N . LEU A 1 231 ? 2.638 -1.009 -0.840 1.00 93.19 231 LEU A N 1
ATOM 1716 C CA . LEU A 1 231 ? 1.335 -1.224 -0.209 1.00 93.19 231 LEU A CA 1
ATOM 1717 C C . LEU A 1 231 ? 0.613 -2.433 -0.832 1.00 93.19 231 LEU A C 1
ATOM 1719 O O . LEU A 1 231 ? -0.176 -3.102 -0.174 1.00 93.19 231 LEU A O 1
ATOM 1723 N N . ALA A 1 232 ? 0.844 -2.722 -2.114 1.00 93.56 232 ALA A N 1
ATOM 1724 C CA . ALA A 1 232 ? 0.305 -3.911 -2.767 1.00 93.56 232 ALA A CA 1
ATOM 1725 C C . ALA A 1 232 ? 1.175 -4.364 -3.939 1.00 93.56 232 ALA A C 1
ATOM 1727 O O . ALA A 1 232 ? 1.734 -3.538 -4.669 1.00 93.56 232 ALA A O 1
ATOM 1728 N N . LEU A 1 233 ? 1.217 -5.679 -4.139 1.00 93.06 233 LEU A N 1
ATOM 1729 C CA . LEU A 1 233 ? 1.746 -6.323 -5.335 1.00 93.06 233 LEU A CA 1
ATOM 1730 C C . LEU A 1 233 ? 0.587 -6.947 -6.110 1.00 93.06 233 LEU A C 1
ATOM 1732 O O . LEU A 1 233 ? -0.223 -7.670 -5.538 1.00 93.06 233 LEU A O 1
ATOM 1736 N N . ILE A 1 234 ? 0.506 -6.632 -7.397 1.00 90.75 234 ILE A N 1
ATOM 1737 C CA . ILE A 1 234 ? -0.550 -7.058 -8.315 1.00 90.75 234 ILE A CA 1
ATOM 1738 C C . ILE A 1 234 ? 0.082 -7.951 -9.383 1.00 90.75 234 ILE A C 1
ATOM 1740 O O . ILE A 1 234 ? 1.161 -7.634 -9.902 1.00 90.75 234 ILE A O 1
ATOM 1744 N N . PHE A 1 235 ? -0.598 -9.057 -9.687 1.00 83.56 235 PHE A N 1
ATOM 1745 C CA . PHE A 1 235 ? -0.135 -10.142 -10.550 1.00 83.56 235 PHE A CA 1
ATOM 1746 C C . PHE A 1 235 ? -1.283 -10.772 -11.344 1.00 83.56 235 PHE A C 1
ATOM 1748 O O . PHE A 1 235 ? -2.440 -10.705 -10.872 1.00 83.56 235 PHE A O 1
#

pLDDT: mean 86.68, std 15.7, range [39.59, 98.12]

Foldseek 3Di:
DDPDDPDDPDDDDPPPPPPPPPPPPPDLLRAAALQRCVVVPHDFFKHKHKAKWKQAPQATWGAQAWEVDQPIDHPALSIAAAGHYDDDDPPAPWDDHDRMIMFIWIKIATKDAQWQDTDVSSHRIHGYPIDIHTADADEDELVCCVVCVVVQRSHWHKYKAKWKDFQFWIKGWNDADPQRHHDVPIGIATAPGGDPCLVVDPPWDAHPVRGMIIDIWIFIAGRHPRHGHGHYTHD